Protein AF-A0A0C3AHC6-F1 (afdb_monomer_lite)

Structure (mmCIF, N/CA/C/O backbone):
data_AF-A0A0C3AHC6-F1
#
_entry.id   AF-A0A0C3AHC6-F1
#
loop_
_atom_site.group_PDB
_atom_site.id
_atom_site.type_symbol
_atom_site.label_atom_id
_atom_site.label_alt_id
_atom_site.label_comp_id
_atom_site.label_asym_id
_atom_site.label_entity_id
_atom_site.label_seq_id
_atom_site.pdbx_PDB_ins_code
_atom_site.Cartn_x
_atom_site.Cartn_y
_atom_site.Cartn_z
_atom_site.occupancy
_atom_site.B_iso_or_equiv
_atom_site.auth_seq_id
_atom_site.auth_comp_id
_atom_site.auth_asym_id
_atom_site.auth_atom_id
_atom_site.pdbx_PDB_model_num
ATOM 1 N N . MET A 1 1 ? -5.846 15.974 -50.890 1.00 38.62 1 MET A N 1
ATOM 2 C CA . MET A 1 1 ? -4.532 16.369 -50.345 1.00 38.62 1 MET A CA 1
ATOM 3 C C . MET A 1 1 ? -3.618 15.177 -50.516 1.00 38.62 1 MET A C 1
ATOM 5 O O . MET A 1 1 ? -3.704 14.235 -49.743 1.00 38.62 1 MET A O 1
ATOM 9 N N . GLU A 1 2 ? -2.861 15.169 -51.609 1.00 35.56 2 GLU A N 1
ATOM 10 C CA . GLU A 1 2 ? -1.864 14.139 -51.895 1.00 35.56 2 GLU A CA 1
ATOM 11 C C . GLU A 1 2 ? -0.751 14.236 -50.853 1.00 35.56 2 GLU A C 1
ATOM 13 O O . GLU A 1 2 ? -0.098 15.274 -50.718 1.00 35.56 2 GLU A O 1
ATOM 18 N N . SER A 1 3 ? -0.557 13.161 -50.090 1.00 39.19 3 SER A N 1
ATOM 19 C CA . SER A 1 3 ? 0.629 12.974 -49.268 1.00 39.19 3 SER A CA 1
ATOM 20 C C . SER A 1 3 ? 1.827 12.893 -50.209 1.00 39.19 3 SER A C 1
ATOM 22 O O . SER A 1 3 ? 2.090 11.847 -50.804 1.00 39.19 3 SER A O 1
ATOM 24 N N . ARG A 1 4 ? 2.543 14.007 -50.388 1.00 40.97 4 ARG A N 1
ATOM 25 C CA . ARG A 1 4 ? 3.895 13.957 -50.946 1.00 40.97 4 ARG A CA 1
ATOM 26 C C . ARG A 1 4 ? 4.674 12.963 -50.092 1.00 40.97 4 ARG A C 1
ATOM 28 O O . ARG A 1 4 ? 4.812 13.188 -48.893 1.00 40.97 4 ARG A O 1
ATOM 35 N N . ASN A 1 5 ? 5.109 11.865 -50.708 1.00 42.69 5 ASN A N 1
ATOM 36 C CA . ASN A 1 5 ? 6.079 10.932 -50.149 1.00 42.69 5 ASN A CA 1
ATOM 37 C C . ASN A 1 5 ? 7.302 11.750 -49.729 1.00 42.69 5 ASN A C 1
ATOM 39 O O . ASN A 1 5 ? 8.122 12.128 -50.562 1.00 42.69 5 ASN A O 1
ATOM 43 N N . ILE A 1 6 ? 7.375 12.100 -48.448 1.00 52.69 6 ILE A N 1
ATOM 44 C CA . ILE A 1 6 ? 8.602 12.591 -47.841 1.00 52.69 6 ILE A CA 1
ATOM 45 C C . ILE A 1 6 ? 9.463 11.339 -47.736 1.00 52.69 6 ILE A C 1
ATOM 47 O O . ILE A 1 6 ? 9.170 10.467 -46.922 1.00 52.69 6 ILE A O 1
ATOM 51 N N . GLU A 1 7 ? 10.442 11.202 -48.628 1.00 62.81 7 GLU A N 1
ATOM 52 C CA . GLU A 1 7 ? 11.393 10.095 -48.569 1.00 62.81 7 GLU A CA 1
ATOM 53 C C . GLU A 1 7 ? 12.014 10.044 -47.170 1.00 62.81 7 GLU A C 1
ATOM 55 O O . GLU A 1 7 ? 12.557 11.031 -46.664 1.00 62.81 7 GLU A O 1
ATOM 60 N N . THR A 1 8 ? 11.870 8.897 -46.511 1.00 70.31 8 THR A N 1
ATOM 61 C CA . THR A 1 8 ? 12.349 8.695 -45.148 1.00 70.31 8 THR A CA 1
ATOM 62 C C . THR A 1 8 ? 13.873 8.750 -45.142 1.00 70.31 8 THR A C 1
ATOM 64 O O . THR A 1 8 ? 14.530 7.958 -45.817 1.00 70.31 8 THR A O 1
ATOM 67 N N . LYS A 1 9 ? 14.454 9.675 -44.371 1.00 80.56 9 LYS A N 1
ATOM 68 C CA . LYS A 1 9 ? 15.912 9.809 -44.273 1.00 80.56 9 LYS A CA 1
ATOM 69 C C . LYS A 1 9 ? 16.535 8.574 -43.603 1.00 80.56 9 LYS A C 1
ATOM 71 O O . LYS A 1 9 ? 15.943 8.052 -42.647 1.00 80.56 9 LYS A O 1
ATOM 76 N N . PRO A 1 10 ? 17.738 8.135 -44.022 1.00 77.06 10 PRO A N 1
ATOM 77 C CA . PRO A 1 10 ? 18.510 7.142 -43.278 1.00 77.06 10 PRO A CA 1
ATOM 78 C C . PRO A 1 10 ? 18.638 7.542 -41.801 1.00 77.06 10 PRO A C 1
ATOM 80 O O . PRO A 1 10 ? 18.789 8.717 -41.491 1.00 77.06 10 PRO A O 1
ATOM 83 N N . GLY A 1 11 ? 18.536 6.574 -40.891 1.00 74.94 11 GLY A N 1
ATOM 84 C CA . GLY A 1 11 ? 18.653 6.756 -39.439 1.00 74.94 11 GLY A CA 1
ATOM 85 C C . GLY A 1 11 ? 17.342 7.091 -38.719 1.00 74.94 11 GLY A C 1
ATOM 86 O O . GLY A 1 11 ? 17.261 6.900 -37.508 1.00 74.94 11 GLY A O 1
ATOM 87 N N . THR A 1 12 ? 16.284 7.483 -39.441 1.00 78.19 12 THR A N 1
ATOM 88 C CA . THR A 1 12 ? 14.962 7.786 -38.851 1.00 78.19 12 THR A CA 1
ATOM 89 C C . THR A 1 12 ? 14.416 6.621 -38.024 1.00 78.19 12 THR A C 1
ATOM 91 O O . THR A 1 12 ? 13.992 6.817 -36.891 1.00 78.19 12 THR A O 1
ATOM 94 N N . ALA A 1 13 ? 14.488 5.396 -38.556 1.00 76.75 13 ALA A N 1
ATOM 95 C CA . ALA A 1 13 ? 13.998 4.211 -37.857 1.00 76.75 13 ALA A CA 1
ATOM 96 C C . ALA A 1 13 ? 14.774 3.953 -36.555 1.00 76.75 13 ALA A C 1
ATOM 98 O O . ALA A 1 13 ? 14.166 3.704 -35.522 1.00 76.75 13 ALA A O 1
ATOM 99 N N . LEU A 1 14 ? 16.105 4.084 -36.570 1.00 76.19 14 LEU A N 1
ATOM 100 C CA . LEU A 1 14 ? 16.924 3.919 -35.367 1.00 76.19 14 LEU A CA 1
ATOM 101 C C . LEU A 1 14 ? 16.571 4.953 -34.291 1.00 76.19 14 LEU A C 1
ATOM 103 O O . LEU A 1 14 ? 16.482 4.609 -33.115 1.00 76.19 14 LEU A O 1
ATOM 107 N N . LYS A 1 15 ? 16.337 6.204 -34.693 1.00 77.75 15 LYS A N 1
ATOM 108 C CA . LYS A 1 15 ? 15.936 7.270 -33.775 1.00 77.75 15 LYS A CA 1
ATOM 109 C C . LYS A 1 15 ? 14.596 6.963 -33.103 1.00 77.75 15 LYS A C 1
ATOM 111 O O . LYS A 1 15 ? 14.510 7.045 -31.882 1.00 77.75 15 LYS A O 1
ATOM 116 N N . THR A 1 16 ? 13.595 6.538 -33.875 1.00 77.25 16 THR A N 1
ATOM 117 C CA . THR A 1 16 ? 12.291 6.125 -33.332 1.00 77.25 16 THR A CA 1
ATOM 118 C C . THR A 1 16 ? 12.438 4.987 -32.319 1.00 77.25 16 THR A C 1
ATOM 120 O O . THR A 1 16 ? 11.877 5.067 -31.232 1.00 77.25 16 THR A O 1
ATOM 123 N N . LEU A 1 17 ? 13.269 3.978 -32.609 1.00 74.94 17 LEU A N 1
ATOM 124 C CA . LEU A 1 17 ? 13.537 2.876 -31.673 1.00 74.94 17 LEU A CA 1
ATOM 125 C C . LEU A 1 17 ? 14.163 3.365 -30.355 1.00 74.94 17 LEU A C 1
ATOM 127 O O . LEU A 1 17 ? 13.839 2.864 -29.278 1.00 74.94 17 LEU A O 1
ATOM 131 N N . MET A 1 18 ? 15.064 4.351 -30.418 1.00 74.31 18 MET A N 1
ATOM 132 C CA . MET A 1 18 ? 15.684 4.936 -29.224 1.00 74.31 18 MET A CA 1
ATOM 133 C C . MET A 1 18 ? 14.692 5.749 -28.380 1.00 74.31 18 MET A C 1
ATOM 135 O O . MET A 1 18 ? 14.763 5.701 -27.152 1.00 74.31 18 MET A O 1
ATOM 139 N N . GLU A 1 19 ? 13.768 6.467 -29.016 1.00 77.88 19 GLU A N 1
ATOM 140 C CA . GLU A 1 19 ? 12.705 7.219 -28.336 1.00 77.88 19 GLU A CA 1
ATOM 141 C C . GLU A 1 19 ? 11.703 6.274 -27.651 1.00 77.88 19 GLU A C 1
ATOM 143 O O . GLU A 1 19 ? 11.424 6.422 -26.460 1.00 77.88 19 GLU A O 1
ATOM 148 N N . GLU A 1 20 ? 11.239 5.235 -28.352 1.00 74.94 20 GLU A N 1
ATOM 149 C CA . GLU A 1 20 ? 10.366 4.197 -27.781 1.00 74.94 20 GLU A CA 1
ATOM 150 C C . GLU A 1 20 ? 11.012 3.512 -26.570 1.00 74.94 20 GLU A C 1
ATOM 152 O O . GLU A 1 20 ? 10.373 3.313 -25.534 1.00 74.94 20 GLU A O 1
ATOM 157 N N . ARG A 1 21 ? 12.314 3.218 -26.660 1.00 70.00 21 ARG A N 1
ATOM 158 C CA . ARG A 1 21 ? 13.102 2.673 -25.549 1.00 70.00 21 ARG A CA 1
ATOM 159 C C . ARG A 1 21 ? 13.088 3.590 -24.324 1.00 70.00 21 ARG A C 1
ATOM 161 O O . ARG A 1 21 ? 12.966 3.095 -23.206 1.00 70.00 21 ARG A O 1
ATOM 168 N N . GLN A 1 22 ? 13.223 4.901 -24.507 1.00 75.75 22 GLN A N 1
ATOM 169 C CA . GLN A 1 22 ? 13.208 5.853 -23.395 1.00 75.75 22 GLN A CA 1
ATOM 170 C C . GLN A 1 22 ? 11.837 5.883 -22.701 1.00 75.75 22 GLN A C 1
ATOM 172 O O . GLN A 1 22 ? 11.767 5.836 -21.472 1.00 75.75 22 GLN A O 1
ATOM 177 N N . HIS A 1 23 ? 10.748 5.860 -23.473 1.00 76.44 23 HIS A N 1
ATOM 178 C CA . HIS A 1 23 ? 9.391 5.797 -22.924 1.00 76.44 23 HIS A CA 1
ATOM 179 C C . HIS A 1 23 ? 9.140 4.532 -22.093 1.00 76.44 23 HIS A C 1
ATOM 181 O O . HIS A 1 23 ? 8.480 4.593 -21.055 1.00 76.44 23 HIS A O 1
ATOM 187 N N . LEU A 1 24 ? 9.701 3.392 -22.505 1.00 67.81 24 LEU A N 1
ATOM 188 C CA . LEU A 1 24 ? 9.615 2.147 -21.741 1.00 67.81 24 LEU A CA 1
ATOM 189 C C . LEU A 1 24 ? 10.309 2.252 -20.375 1.00 67.81 24 LEU A C 1
ATOM 191 O O . LEU A 1 24 ? 9.758 1.793 -19.374 1.00 67.81 24 LEU A O 1
ATOM 195 N N . VAL A 1 25 ? 11.477 2.900 -20.309 1.00 69.81 25 VAL A N 1
ATOM 196 C CA . VAL A 1 25 ? 12.206 3.130 -19.048 1.00 69.81 25 VAL A CA 1
ATOM 197 C C . VAL A 1 25 ? 11.410 4.035 -18.103 1.00 69.81 25 VAL A C 1
ATOM 199 O O . VAL A 1 25 ? 11.285 3.741 -16.913 1.00 69.81 25 VAL A O 1
ATOM 202 N N . GLU A 1 26 ? 10.831 5.116 -18.624 1.00 77.31 26 GLU A N 1
ATOM 203 C CA . GLU A 1 26 ? 10.020 6.055 -17.839 1.00 77.31 26 GLU A CA 1
ATOM 204 C C . GLU A 1 26 ? 8.747 5.405 -17.290 1.00 77.31 26 GLU A C 1
ATOM 206 O O . GLU A 1 26 ? 8.399 5.591 -16.120 1.00 77.31 26 GLU A O 1
ATOM 211 N N . PHE A 1 27 ? 8.073 4.598 -18.111 1.00 72.44 27 PHE A N 1
ATOM 212 C CA . PHE A 1 27 ? 6.883 3.859 -17.701 1.00 72.44 27 PHE A CA 1
ATOM 213 C C . PHE A 1 27 ? 7.181 2.907 -16.535 1.00 72.44 27 PHE A C 1
ATOM 215 O O . PHE A 1 27 ? 6.431 2.853 -15.560 1.00 72.44 27 PHE A O 1
ATOM 222 N N . VAL A 1 28 ? 8.304 2.191 -16.598 1.00 66.25 28 VAL A N 1
ATOM 223 C CA . VAL A 1 28 ? 8.751 1.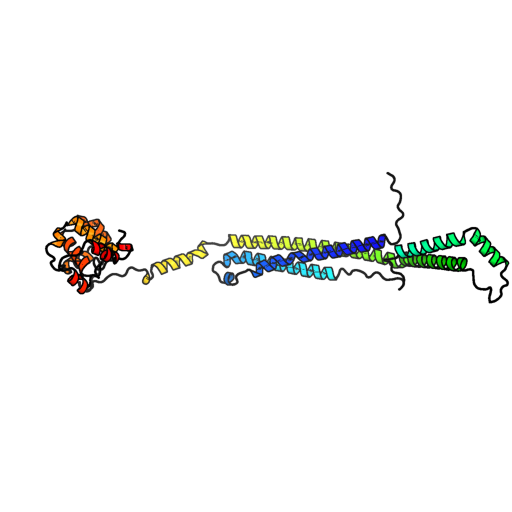296 -15.526 1.00 66.25 28 VAL A CA 1
ATOM 224 C C . VAL A 1 28 ? 9.020 2.058 -14.226 1.00 66.25 28 VAL A C 1
ATOM 226 O O . VAL A 1 28 ? 8.585 1.621 -13.159 1.00 66.25 28 VAL A O 1
ATOM 229 N N . ALA A 1 29 ? 9.693 3.209 -14.301 1.00 70.00 29 ALA A N 1
ATOM 230 C CA . ALA A 1 29 ? 9.983 4.033 -13.128 1.00 70.00 29 ALA A CA 1
ATOM 231 C C . ALA A 1 29 ? 8.700 4.540 -12.441 1.00 70.00 29 ALA A C 1
ATOM 233 O O . ALA A 1 29 ? 8.638 4.633 -11.215 1.00 70.00 29 ALA A O 1
ATOM 234 N N . MET A 1 30 ? 7.646 4.825 -13.215 1.00 77.50 30 MET A N 1
ATOM 235 C CA . MET A 1 30 ? 6.344 5.229 -12.676 1.00 77.50 30 MET A CA 1
ATOM 236 C C . MET A 1 30 ? 5.702 4.129 -11.813 1.00 77.50 30 MET A C 1
ATOM 238 O O . MET A 1 30 ? 5.192 4.428 -10.732 1.00 77.50 30 MET A O 1
ATOM 242 N N . VAL A 1 31 ? 5.786 2.860 -12.229 1.00 66.88 31 VAL A N 1
ATOM 243 C CA . VAL A 1 31 ? 5.198 1.720 -11.496 1.00 66.88 31 VAL A CA 1
ATOM 244 C C . VAL A 1 31 ? 5.811 1.553 -10.091 1.00 66.88 31 VAL A C 1
ATOM 246 O O . VAL A 1 31 ? 5.109 1.168 -9.153 1.00 66.88 31 VAL A O 1
ATOM 249 N N . GLN A 1 32 ? 7.084 1.921 -9.904 1.00 63.94 32 GLN A N 1
ATOM 250 C CA . GLN A 1 32 ? 7.814 1.770 -8.634 1.00 63.94 32 GLN A CA 1
ATOM 251 C C . GLN A 1 32 ? 7.345 2.723 -7.516 1.00 63.94 32 GLN A C 1
ATOM 253 O O . GLN A 1 32 ? 7.531 2.432 -6.337 1.00 63.94 32 GLN A O 1
ATOM 258 N N . LYS A 1 33 ? 6.696 3.848 -7.841 1.00 68.62 33 LYS A N 1
ATOM 259 C CA . LYS A 1 33 ? 6.420 4.935 -6.878 1.00 68.62 33 LYS A CA 1
ATOM 260 C C . LYS A 1 33 ? 5.244 4.678 -5.907 1.00 68.62 33 LYS A C 1
ATOM 262 O O . LYS A 1 33 ? 5.004 5.477 -5.012 1.00 68.62 33 LYS A O 1
ATOM 267 N N . SER A 1 34 ? 4.491 3.585 -6.049 1.00 64.75 34 SER A N 1
ATOM 268 C CA . SER A 1 34 ? 3.185 3.393 -5.378 1.00 64.75 34 SER A CA 1
ATOM 269 C C . SER A 1 34 ? 3.201 2.716 -3.985 1.00 64.75 34 SER A C 1
ATOM 271 O O . SER A 1 34 ? 2.134 2.481 -3.418 1.00 64.75 34 SER A O 1
ATOM 273 N N . LEU A 1 35 ? 4.368 2.394 -3.406 1.00 60.09 35 LEU A N 1
ATOM 274 C CA . LEU A 1 35 ? 4.482 1.589 -2.169 1.00 60.09 35 LEU A CA 1
ATOM 275 C C . LEU A 1 35 ? 4.686 2.369 -0.862 1.00 60.09 35 LEU A C 1
ATOM 277 O O . LEU A 1 35 ? 4.340 1.866 0.209 1.00 60.09 35 LEU A O 1
ATOM 281 N N . ASP A 1 36 ? 5.241 3.576 -0.922 1.00 66.06 36 ASP A N 1
ATOM 282 C CA . ASP A 1 36 ? 5.727 4.270 0.279 1.00 66.06 36 ASP A CA 1
ATOM 283 C C . ASP A 1 36 ? 4.599 4.712 1.231 1.00 66.06 36 ASP A C 1
ATOM 285 O O . ASP A 1 36 ? 4.789 4.816 2.446 1.00 66.06 36 ASP A O 1
ATOM 289 N N . GLU A 1 37 ? 3.387 4.899 0.707 1.00 68.56 37 GLU A N 1
ATOM 290 C CA . GLU A 1 37 ? 2.242 5.406 1.466 1.00 68.56 37 GLU A CA 1
ATOM 291 C C . GLU A 1 37 ? 1.712 4.392 2.498 1.00 68.56 37 GLU A C 1
ATOM 293 O O . GLU A 1 37 ? 1.364 4.775 3.617 1.00 68.56 37 GLU A O 1
ATOM 298 N N . LEU A 1 38 ? 1.717 3.087 2.203 1.00 65.44 38 LEU A N 1
ATOM 299 C CA . LEU A 1 38 ? 1.151 2.068 3.105 1.00 65.44 38 LEU A CA 1
ATOM 300 C C . LEU A 1 38 ? 2.062 1.730 4.292 1.00 65.44 38 LEU A C 1
ATOM 302 O O . LEU A 1 38 ? 1.576 1.507 5.403 1.00 65.44 38 LEU A O 1
ATOM 306 N N . ARG A 1 39 ? 3.386 1.759 4.101 1.00 70.62 39 ARG A N 1
ATOM 307 C CA . ARG A 1 39 ? 4.347 1.585 5.206 1.00 70.62 39 ARG A CA 1
ATOM 308 C C . ARG A 1 39 ? 4.260 2.724 6.217 1.00 70.62 39 ARG A C 1
ATOM 310 O O . ARG A 1 39 ? 4.383 2.493 7.420 1.00 70.62 39 ARG A O 1
ATOM 317 N N . SER A 1 40 ? 3.994 3.941 5.739 1.00 76.00 40 SER A N 1
ATOM 318 C CA . SER A 1 40 ? 3.799 5.098 6.614 1.00 76.00 40 SER A CA 1
ATOM 319 C C . SER A 1 40 ? 2.615 4.897 7.568 1.00 76.00 40 SER A C 1
ATOM 321 O O . SER A 1 40 ? 2.719 5.220 8.750 1.00 76.00 40 SER A O 1
ATOM 323 N N . LEU A 1 41 ? 1.531 4.265 7.100 1.00 73.81 41 LEU A N 1
ATOM 324 C CA . LEU A 1 41 ? 0.360 3.959 7.920 1.00 73.81 41 LEU A CA 1
ATOM 325 C C . LEU A 1 41 ? 0.685 2.931 9.013 1.00 73.81 41 LEU A C 1
ATOM 327 O O . LEU A 1 41 ? 0.299 3.131 10.165 1.00 73.81 41 LEU A O 1
ATOM 331 N N . GLN A 1 42 ? 1.432 1.869 8.692 1.00 77.81 42 GLN A N 1
ATOM 332 C CA . GLN A 1 42 ? 1.846 0.854 9.671 1.00 77.81 42 GLN A CA 1
ATOM 333 C C . GLN A 1 42 ? 2.727 1.438 10.785 1.00 77.81 42 GLN A C 1
ATOM 335 O O . GLN A 1 42 ? 2.576 1.081 11.953 1.00 77.81 42 GLN A O 1
ATOM 340 N N . ALA A 1 43 ? 3.602 2.389 10.448 1.00 80.50 43 ALA A N 1
ATOM 341 C CA . ALA A 1 43 ? 4.474 3.051 11.417 1.00 80.50 43 ALA A CA 1
ATOM 342 C C . ALA A 1 43 ? 3.710 3.869 12.480 1.00 80.50 43 ALA A C 1
ATOM 344 O O . ALA A 1 43 ? 4.258 4.157 13.543 1.00 80.50 43 ALA A O 1
ATOM 345 N N . THR A 1 44 ? 2.445 4.228 12.228 1.00 82.62 44 THR A N 1
ATOM 346 C CA . THR A 1 44 ? 1.605 4.976 13.184 1.00 82.62 44 THR A CA 1
ATOM 347 C C . THR A 1 44 ? 0.879 4.095 14.205 1.00 82.62 44 THR A C 1
ATOM 349 O O . THR A 1 44 ? 0.211 4.614 15.102 1.00 82.62 44 THR A O 1
ATOM 352 N N . TRP A 1 45 ? 0.981 2.766 14.097 1.00 86.12 45 TRP A N 1
ATOM 353 C CA . TRP A 1 45 ? 0.260 1.846 14.976 1.00 86.12 45 TRP A CA 1
ATOM 354 C C . TRP A 1 45 ? 0.768 1.911 16.414 1.00 86.12 45 TRP A C 1
ATOM 356 O O . TRP A 1 45 ? 1.967 1.844 16.682 1.00 86.12 45 TRP A O 1
ATOM 366 N N . ASN A 1 46 ? -0.160 1.986 17.371 1.00 85.31 46 ASN A N 1
ATOM 367 C CA . ASN A 1 46 ? 0.197 1.908 18.781 1.00 85.31 46 ASN A CA 1
ATOM 368 C C . ASN A 1 46 ? 0.387 0.433 19.178 1.00 85.31 46 ASN A C 1
ATOM 370 O O . ASN A 1 46 ? -0.588 -0.322 19.155 1.00 85.31 46 ASN A O 1
ATOM 374 N N . PRO A 1 47 ? 1.585 0.010 19.619 1.00 82.50 47 PRO A N 1
ATOM 375 C CA . PRO A 1 47 ? 1.844 -1.388 19.960 1.00 82.50 47 PRO A CA 1
ATOM 376 C C . PRO A 1 47 ? 0.985 -1.883 21.130 1.00 82.50 47 PRO A C 1
ATOM 378 O O . PRO A 1 47 ? 0.695 -3.066 21.218 1.00 82.50 47 PRO A O 1
ATOM 381 N N . LYS A 1 48 ? 0.487 -0.990 21.996 1.00 85.56 48 LYS A N 1
ATOM 382 C CA . LYS A 1 48 ? -0.371 -1.362 23.137 1.00 85.56 48 LYS A CA 1
ATOM 383 C C . LYS A 1 48 ? -1.759 -1.856 22.721 1.00 85.56 48 LYS A C 1
ATOM 385 O O . LYS A 1 48 ? -2.519 -2.338 23.558 1.00 85.56 48 LYS A O 1
ATOM 390 N N . TRP A 1 49 ? -2.129 -1.700 21.452 1.00 86.25 49 TRP A N 1
ATOM 391 C CA . TRP A 1 49 ? -3.411 -2.149 20.923 1.00 86.25 49 TRP A CA 1
ATOM 392 C C . TRP A 1 49 ? -3.573 -3.670 20.963 1.00 86.25 49 TRP A C 1
ATOM 394 O O . TRP A 1 49 ? -4.674 -4.131 21.269 1.00 86.25 49 TRP A O 1
ATOM 404 N N . SER A 1 50 ? -2.498 -4.437 20.748 1.00 81.19 50 SER A N 1
ATOM 405 C CA . SER A 1 50 ? -2.520 -5.907 20.835 1.00 81.19 50 SER A CA 1
ATOM 406 C C . SER A 1 50 ? -2.873 -6.406 22.234 1.00 81.19 50 SER A C 1
ATOM 408 O O . SER A 1 50 ? -3.595 -7.390 22.376 1.00 81.19 50 SER A O 1
ATOM 410 N N . ASP A 1 51 ? -2.433 -5.674 23.256 1.00 83.62 51 ASP A N 1
ATOM 411 C CA . ASP A 1 51 ? -2.578 -6.061 24.664 1.00 83.62 51 ASP A CA 1
ATOM 412 C C . ASP A 1 51 ? -3.843 -5.467 25.302 1.00 83.62 51 ASP A C 1
ATOM 414 O O . ASP A 1 51 ? -4.171 -5.715 26.465 1.00 83.62 51 ASP A O 1
ATOM 418 N N . SER A 1 52 ? -4.571 -4.647 24.546 1.00 84.81 52 SER A N 1
ATOM 419 C CA . SER A 1 52 ? -5.796 -4.005 25.002 1.00 84.81 52 SER A CA 1
ATOM 420 C C . SER A 1 52 ? -6.997 -4.950 24.916 1.00 84.81 52 SER A C 1
ATOM 422 O O . SER A 1 52 ? -7.042 -5.875 24.110 1.00 84.81 52 SER A O 1
ATOM 424 N N . ARG A 1 53 ? -8.052 -4.678 25.693 1.00 78.75 53 ARG A N 1
ATOM 425 C CA . ARG A 1 53 ? -9.301 -5.460 25.617 1.00 78.75 53 ARG A CA 1
ATOM 426 C C . ARG A 1 53 ? -10.035 -5.310 24.278 1.00 78.75 53 ARG A C 1
ATOM 428 O O . ARG A 1 53 ? -10.844 -6.165 23.937 1.00 78.75 53 ARG A O 1
ATOM 435 N N . ILE A 1 54 ? -9.749 -4.245 23.525 1.00 84.56 54 ILE A N 1
ATOM 436 C CA . ILE A 1 54 ? -10.308 -4.014 22.187 1.00 84.56 54 ILE A CA 1
ATOM 437 C C . ILE A 1 54 ? -9.505 -4.719 21.086 1.00 84.56 54 ILE A C 1
ATOM 439 O O . ILE A 1 54 ? -9.877 -4.614 19.922 1.00 84.56 54 ILE A O 1
ATOM 443 N N . SER A 1 55 ? -8.433 -5.448 21.421 1.00 85.56 55 SER A N 1
ATOM 444 C CA . SER A 1 55 ? -7.585 -6.142 20.443 1.00 85.56 55 SER A CA 1
ATOM 445 C C . SER A 1 55 ? -8.389 -7.063 19.525 1.00 85.56 55 SER A C 1
ATOM 447 O O . SER A 1 55 ? -8.183 -7.068 18.317 1.00 85.56 55 SER A O 1
ATOM 449 N N . THR A 1 56 ? -9.380 -7.774 20.063 1.00 82.69 56 THR A N 1
ATOM 450 C CA . THR A 1 56 ? -10.286 -8.644 19.290 1.00 82.69 56 THR A CA 1
ATOM 451 C C . THR A 1 56 ? -11.158 -7.890 18.282 1.00 82.69 56 THR A C 1
ATOM 453 O O . THR A 1 56 ? -11.530 -8.470 17.269 1.00 82.69 56 THR A O 1
ATOM 456 N N . LEU A 1 57 ? -11.447 -6.605 18.517 1.00 84.38 57 LEU A N 1
ATOM 457 C CA . LEU A 1 57 ? -12.197 -5.746 17.596 1.00 84.38 57 LEU A CA 1
ATOM 458 C C . LEU A 1 57 ? -11.307 -5.185 16.479 1.00 84.38 57 LEU A C 1
ATOM 460 O O . LEU A 1 57 ? -11.725 -5.121 15.330 1.00 84.38 57 LEU A O 1
ATOM 464 N N . ILE A 1 58 ? -10.089 -4.758 16.814 1.00 87.06 58 ILE A N 1
ATOM 465 C CA . ILE A 1 58 ? -9.205 -4.036 15.881 1.00 87.06 58 ILE A CA 1
ATOM 466 C C . ILE A 1 58 ? -8.234 -4.953 15.126 1.00 87.06 58 ILE A C 1
ATOM 468 O O . ILE A 1 58 ? -7.799 -4.616 14.027 1.00 87.06 58 ILE A O 1
ATOM 472 N N . SER A 1 59 ? -7.902 -6.123 15.680 1.00 84.62 59 SER A N 1
ATOM 473 C CA . SER A 1 59 ? -6.959 -7.072 15.070 1.00 84.62 59 SER A CA 1
ATOM 474 C C . SER A 1 59 ? -7.359 -7.562 13.676 1.00 84.62 59 SER A C 1
ATOM 476 O O . SER A 1 59 ? -6.449 -7.678 12.856 1.00 84.62 59 SER A O 1
ATOM 478 N N . PRO A 1 60 ? -8.646 -7.782 13.326 1.00 85.94 60 PRO A N 1
ATOM 479 C CA . PRO A 1 60 ? -8.993 -8.173 11.962 1.00 85.94 60 PRO A CA 1
ATOM 480 C C . PRO A 1 60 ? -8.619 -7.095 10.936 1.00 85.94 60 PRO A C 1
ATOM 482 O O . PRO A 1 60 ? -8.102 -7.412 9.868 1.00 85.94 60 PRO A O 1
ATOM 485 N N . PHE A 1 61 ? -8.813 -5.819 11.281 1.00 83.00 61 PHE A N 1
ATOM 486 C CA . PHE A 1 61 ? -8.449 -4.688 10.428 1.00 83.00 61 PHE A CA 1
ATOM 487 C C . PHE A 1 61 ? -6.928 -4.514 10.312 1.00 83.00 61 PHE A C 1
ATOM 489 O O . PHE A 1 61 ? -6.405 -4.360 9.210 1.00 83.00 61 PHE A O 1
ATOM 496 N N . LEU A 1 62 ? -6.199 -4.607 11.429 1.00 85.81 62 LEU A N 1
ATOM 497 C CA . LEU A 1 62 ? -4.732 -4.546 11.410 1.00 85.81 62 LEU A CA 1
ATOM 498 C C . LEU A 1 62 ? -4.127 -5.716 10.618 1.00 85.81 62 LEU A C 1
ATOM 500 O O . LEU A 1 62 ? -3.178 -5.526 9.862 1.00 85.81 62 LEU A O 1
ATOM 504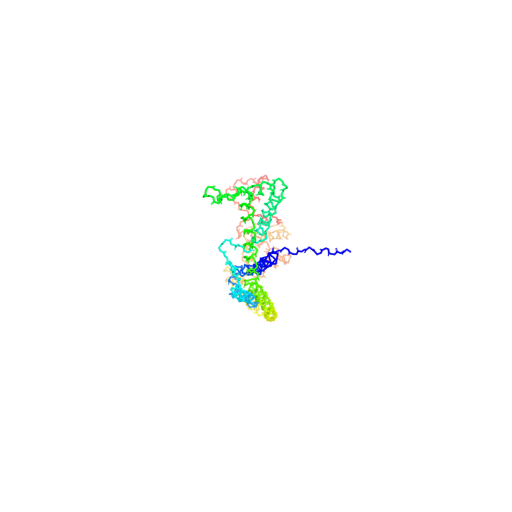 N N . SER A 1 63 ? -4.697 -6.918 10.745 1.00 85.25 63 SER A N 1
ATOM 505 C CA . SER A 1 63 ? -4.287 -8.086 9.960 1.00 85.25 63 SER A CA 1
ATOM 506 C C . SER A 1 63 ? -4.548 -7.890 8.469 1.00 85.25 63 SER A C 1
ATOM 508 O O . SER A 1 63 ? -3.705 -8.279 7.666 1.00 85.25 63 SER A O 1
ATOM 510 N N . TYR A 1 64 ? -5.677 -7.282 8.092 1.00 85.44 64 TYR A N 1
ATOM 511 C CA . TYR A 1 64 ? -5.964 -6.940 6.700 1.00 85.44 64 TYR A CA 1
ATOM 512 C C . TYR A 1 64 ? -4.894 -6.002 6.120 1.00 85.44 64 TYR A C 1
ATOM 514 O O . TYR A 1 64 ? -4.327 -6.313 5.075 1.00 85.44 64 TYR A O 1
ATOM 522 N N . ILE A 1 65 ? -4.554 -4.910 6.820 1.00 82.00 65 ILE A N 1
ATOM 523 C CA . ILE A 1 65 ? -3.530 -3.963 6.345 1.00 82.00 65 ILE A CA 1
ATOM 524 C C . ILE A 1 65 ? -2.152 -4.635 6.254 1.00 82.00 65 ILE A C 1
ATOM 526 O O . ILE A 1 65 ? -1.443 -4.441 5.271 1.00 82.00 65 ILE A O 1
ATOM 530 N N . SER A 1 66 ? -1.770 -5.450 7.243 1.00 85.56 66 SER A N 1
ATOM 531 C CA . SER A 1 66 ? -0.502 -6.197 7.199 1.00 85.56 66 SER A CA 1
ATOM 532 C C . SER A 1 66 ? -0.425 -7.134 5.991 1.00 85.56 66 SER A C 1
ATOM 534 O O . SER A 1 66 ? 0.607 -7.186 5.324 1.00 85.56 66 SER A O 1
ATOM 536 N N . ASN A 1 67 ? -1.515 -7.844 5.683 1.00 85.69 67 ASN A N 1
ATOM 537 C CA . ASN A 1 67 ? -1.583 -8.712 4.508 1.00 85.69 67 ASN A CA 1
ATOM 538 C C . ASN A 1 67 ? -1.485 -7.899 3.211 1.00 85.69 67 ASN A C 1
ATOM 540 O O . ASN A 1 67 ? -0.782 -8.311 2.293 1.00 85.69 67 ASN A O 1
ATOM 544 N N . GLU A 1 68 ? -2.123 -6.725 3.149 1.00 83.69 68 GLU A N 1
ATOM 545 C CA . GLU A 1 68 ? -2.025 -5.833 1.992 1.00 83.69 68 GLU A CA 1
ATOM 546 C C . GLU A 1 68 ? -0.596 -5.346 1.741 1.00 83.69 68 GLU A C 1
ATOM 548 O O . GLU A 1 68 ? -0.144 -5.344 0.594 1.00 83.69 68 GLU A O 1
ATOM 553 N N . ILE A 1 69 ? 0.131 -4.977 2.797 1.00 84.19 69 ILE A N 1
ATOM 554 C CA . ILE A 1 69 ? 1.544 -4.598 2.694 1.00 84.19 69 ILE A CA 1
ATOM 555 C C . ILE A 1 69 ? 2.364 -5.776 2.156 1.00 84.19 69 ILE A C 1
ATOM 557 O O . ILE A 1 69 ? 3.071 -5.614 1.163 1.00 84.19 69 ILE A O 1
ATOM 561 N N . ALA A 1 70 ? 2.226 -6.963 2.753 1.00 85.31 70 ALA A N 1
ATOM 562 C CA . ALA A 1 70 ? 2.998 -8.142 2.366 1.00 85.31 70 ALA A CA 1
ATOM 563 C C . ALA A 1 70 ? 2.733 -8.583 0.913 1.00 85.31 70 ALA A C 1
ATOM 565 O O . ALA A 1 70 ? 3.677 -8.833 0.162 1.00 85.31 70 ALA A O 1
ATOM 566 N N . ASP A 1 71 ? 1.465 -8.635 0.488 1.00 83.81 71 ASP A N 1
ATOM 567 C CA . ASP A 1 71 ? 1.098 -9.007 -0.884 1.00 83.81 71 ASP A CA 1
ATOM 568 C C . ASP A 1 71 ? 1.646 -7.996 -1.911 1.00 83.81 71 ASP A C 1
ATOM 570 O O . ASP A 1 71 ? 2.127 -8.386 -2.981 1.00 83.81 71 ASP A O 1
ATOM 574 N N . ARG A 1 72 ? 1.626 -6.693 -1.590 1.00 81.31 72 ARG A N 1
ATOM 575 C CA . ARG A 1 72 ? 2.190 -5.647 -2.458 1.00 81.31 72 ARG A CA 1
ATOM 576 C C . ARG A 1 72 ? 3.719 -5.690 -2.513 1.00 81.31 72 ARG A C 1
ATOM 578 O O . ARG A 1 72 ? 4.278 -5.531 -3.596 1.00 81.31 72 ARG A O 1
ATOM 585 N N . GLU A 1 73 ? 4.396 -5.937 -1.392 1.00 83.69 73 GLU A N 1
ATOM 586 C CA . GLU A 1 73 ? 5.856 -6.102 -1.343 1.00 83.69 73 GLU A CA 1
ATOM 587 C C . GLU A 1 73 ? 6.317 -7.313 -2.157 1.00 83.69 73 GLU A C 1
ATOM 589 O O . GLU A 1 73 ? 7.248 -7.200 -2.956 1.00 83.69 73 GLU A O 1
ATOM 594 N N . GLN A 1 74 ? 5.632 -8.451 -2.013 1.00 83.31 74 GLN A N 1
ATOM 595 C CA . GLN A 1 74 ? 5.921 -9.649 -2.797 1.00 83.31 74 GLN A CA 1
ATOM 596 C C . GLN A 1 74 ? 5.733 -9.390 -4.296 1.00 83.31 74 GLN A C 1
ATOM 598 O O . GLN A 1 74 ? 6.603 -9.737 -5.096 1.00 83.31 74 GLN A O 1
ATOM 603 N N . SER A 1 75 ? 4.625 -8.748 -4.679 1.00 80.19 75 SER A N 1
ATOM 604 C CA . SER A 1 75 ? 4.380 -8.388 -6.077 1.00 80.19 75 SER A CA 1
ATOM 605 C C . SER A 1 75 ? 5.459 -7.457 -6.616 1.00 80.19 75 SER A C 1
ATOM 607 O O . SER A 1 75 ? 5.895 -7.626 -7.749 1.00 80.19 75 SER A O 1
ATOM 609 N N . HIS A 1 76 ? 5.907 -6.481 -5.830 1.00 77.06 76 HIS A N 1
ATOM 610 C CA . HIS A 1 76 ? 6.958 -5.568 -6.258 1.00 77.06 76 HIS A CA 1
ATOM 611 C C . HIS A 1 76 ? 8.304 -6.270 -6.424 1.00 77.06 76 HIS A C 1
ATOM 613 O O . HIS A 1 76 ? 8.979 -6.046 -7.423 1.00 77.06 76 HIS A O 1
ATOM 619 N N . ALA A 1 77 ? 8.676 -7.153 -5.494 1.00 80.00 77 ALA A N 1
ATOM 620 C CA . ALA A 1 77 ? 9.889 -7.955 -5.619 1.00 80.00 77 ALA A CA 1
ATOM 621 C C . ALA A 1 77 ? 9.866 -8.823 -6.890 1.00 80.00 77 ALA A C 1
ATOM 623 O O . ALA A 1 77 ? 10.863 -8.893 -7.609 1.00 80.00 77 ALA A O 1
ATOM 624 N N . GLU A 1 78 ? 8.720 -9.432 -7.220 1.00 79.81 78 GLU A N 1
ATOM 625 C CA . GLU A 1 78 ? 8.571 -10.205 -8.457 1.00 79.81 78 GLU A CA 1
ATOM 626 C C . GLU A 1 78 ? 8.654 -9.317 -9.710 1.00 79.81 78 GLU A C 1
ATOM 628 O O . GLU A 1 78 ? 9.351 -9.657 -10.668 1.00 79.81 78 GLU A O 1
ATOM 633 N N . ILE A 1 79 ? 7.976 -8.166 -9.702 1.00 72.88 79 ILE A N 1
ATOM 634 C CA . ILE A 1 79 ? 8.017 -7.181 -10.791 1.00 72.88 79 ILE A CA 1
ATOM 635 C C . ILE A 1 79 ? 9.453 -6.696 -11.014 1.00 72.88 79 ILE A C 1
ATOM 637 O O . ILE A 1 79 ? 9.910 -6.656 -12.153 1.00 72.88 79 ILE A O 1
ATOM 641 N N . GLN A 1 80 ? 10.185 -6.385 -9.946 1.00 74.88 80 GLN A N 1
ATOM 642 C CA . GLN A 1 80 ? 11.563 -5.913 -10.017 1.00 74.88 80 GLN A CA 1
ATOM 643 C C . GLN A 1 80 ? 12.517 -6.992 -10.541 1.00 74.88 80 GLN A C 1
ATOM 645 O O . GLN A 1 80 ? 13.296 -6.722 -11.449 1.00 74.88 80 GLN A O 1
ATOM 650 N N . SER A 1 81 ? 12.402 -8.231 -10.058 1.00 77.38 81 SER A N 1
ATOM 651 C CA . SER A 1 81 ? 13.204 -9.347 -10.575 1.00 77.38 81 SER A CA 1
ATOM 652 C C . SER A 1 81 ? 12.942 -9.603 -12.063 1.00 77.38 81 SER A C 1
ATOM 654 O O . SER A 1 81 ? 13.862 -9.870 -12.834 1.00 77.38 81 SER A O 1
ATOM 656 N N . ARG A 1 82 ? 11.688 -9.493 -12.513 1.00 71.75 82 ARG A N 1
ATOM 657 C CA . ARG A 1 82 ? 11.351 -9.633 -13.938 1.00 71.75 82 ARG A CA 1
ATOM 658 C C . ARG A 1 82 ? 11.860 -8.463 -14.767 1.00 71.75 82 ARG A C 1
ATOM 660 O O . ARG A 1 82 ? 12.298 -8.683 -15.889 1.00 71.75 82 ARG A O 1
ATOM 667 N N . LEU A 1 83 ? 11.836 -7.255 -14.214 1.00 70.44 83 LEU A N 1
ATOM 668 C CA . LEU A 1 83 ? 12.376 -6.068 -14.861 1.00 70.44 83 LEU A CA 1
ATOM 669 C C . LEU A 1 83 ? 13.888 -6.175 -15.092 1.00 70.44 83 LEU A C 1
ATOM 671 O O . LEU A 1 83 ? 14.354 -5.819 -16.166 1.00 70.44 83 LEU A O 1
ATOM 675 N N . GLU A 1 84 ? 14.644 -6.704 -14.129 1.00 71.06 84 GLU A N 1
ATOM 676 C CA . GLU A 1 84 ? 16.090 -6.942 -14.280 1.00 71.06 84 GLU A CA 1
ATOM 677 C C . GLU A 1 84 ? 16.412 -7.893 -15.446 1.00 71.06 84 GLU A C 1
ATOM 679 O O . GLU A 1 84 ? 17.472 -7.793 -16.062 1.00 71.06 84 GLU A O 1
ATOM 684 N N . ASN A 1 85 ? 15.471 -8.774 -15.798 1.00 69.75 85 ASN A N 1
ATOM 685 C CA . ASN A 1 85 ? 15.592 -9.675 -16.941 1.00 69.75 85 ASN A CA 1
ATOM 686 C C . ASN A 1 85 ? 15.213 -9.021 -18.281 1.00 69.75 85 ASN A C 1
ATOM 688 O O . ASN A 1 85 ? 15.540 -9.574 -19.332 1.00 69.75 85 ASN A O 1
ATOM 692 N N . VAL A 1 86 ? 14.580 -7.841 -18.276 1.00 66.75 86 VAL A N 1
ATOM 693 C CA . VAL A 1 86 ? 14.352 -7.037 -19.487 1.00 66.75 86 VAL A CA 1
ATOM 694 C C . VAL A 1 86 ? 15.662 -6.319 -19.822 1.00 66.75 86 VAL A C 1
ATOM 696 O O . VAL A 1 86 ? 15.861 -5.138 -19.543 1.00 66.75 86 VAL A O 1
ATOM 699 N N . SER A 1 87 ? 16.613 -7.069 -20.380 1.00 58.09 87 SER A N 1
ATOM 700 C CA . SER A 1 87 ? 17.892 -6.514 -20.815 1.00 58.09 87 SER A CA 1
ATOM 701 C C . SER A 1 87 ? 17.698 -5.625 -22.027 1.00 58.09 87 SER A C 1
ATOM 703 O O . SER A 1 87 ? 17.097 -6.029 -23.021 1.00 58.09 87 SER A O 1
ATOM 705 N N . VAL A 1 88 ? 18.278 -4.426 -21.969 1.00 56.50 88 VAL A N 1
ATOM 706 C CA . VAL A 1 88 ? 18.276 -3.540 -23.123 1.00 56.50 88 VAL A CA 1
ATOM 707 C C . VAL A 1 88 ? 19.527 -3.793 -23.960 1.00 56.50 88 VAL A C 1
ATOM 709 O O . VAL A 1 88 ? 20.640 -3.574 -23.473 1.00 56.50 88 VAL A O 1
ATOM 712 N N . PRO A 1 89 ? 19.386 -4.240 -25.214 1.00 59.16 89 PRO A N 1
ATOM 713 C CA . PRO A 1 89 ? 20.538 -4.596 -26.016 1.00 59.16 89 PRO A CA 1
ATOM 714 C C . PRO A 1 89 ? 21.442 -3.393 -26.304 1.00 59.16 89 PRO A C 1
ATOM 716 O O . PRO A 1 89 ? 20.977 -2.285 -26.596 1.00 59.16 89 PRO A O 1
ATOM 719 N N . ALA A 1 90 ? 22.754 -3.626 -26.269 1.00 64.19 90 ALA A N 1
ATOM 720 C CA . ALA A 1 90 ? 23.739 -2.659 -26.736 1.00 64.19 90 ALA A CA 1
ATOM 721 C C . ALA A 1 90 ? 23.692 -2.553 -28.271 1.00 64.19 90 ALA A C 1
ATOM 723 O O . ALA A 1 90 ? 23.621 -3.565 -28.976 1.00 64.19 90 ALA A O 1
ATOM 724 N N . ILE A 1 91 ? 23.734 -1.332 -28.807 1.00 68.56 91 ILE A N 1
ATOM 725 C CA . ILE A 1 91 ? 23.907 -1.119 -30.248 1.00 68.56 91 ILE A CA 1
ATOM 726 C C . ILE A 1 91 ? 25.379 -1.392 -30.559 1.00 68.56 91 ILE A C 1
ATOM 728 O O . ILE A 1 91 ? 26.261 -0.675 -30.088 1.00 68.56 91 ILE A O 1
ATOM 732 N N . ASN A 1 92 ? 25.647 -2.441 -31.335 1.00 66.94 92 ASN A N 1
ATOM 733 C CA . ASN A 1 92 ? 27.002 -2.748 -31.774 1.00 66.94 92 ASN A CA 1
ATOM 734 C C . ASN A 1 92 ? 27.447 -1.701 -32.800 1.00 66.94 92 ASN A C 1
ATOM 736 O O . ASN A 1 92 ? 26.739 -1.437 -33.778 1.00 66.94 92 ASN A O 1
ATOM 740 N N . LYS A 1 93 ? 28.621 -1.106 -32.575 1.00 68.69 93 LYS A N 1
ATOM 741 C CA . LYS A 1 93 ? 29.244 -0.196 -33.538 1.00 68.69 93 LYS A CA 1
ATOM 742 C C . LYS A 1 93 ? 29.918 -1.025 -34.639 1.00 68.69 93 LYS A C 1
ATOM 744 O O . LYS A 1 93 ? 30.720 -1.895 -34.301 1.00 68.69 93 LYS A O 1
ATOM 749 N N . PRO A 1 94 ? 29.627 -0.776 -35.928 1.00 61.38 94 PRO A N 1
ATOM 750 C CA . PRO A 1 94 ? 30.271 -1.493 -37.031 1.00 61.38 94 PRO A CA 1
ATOM 751 C C . PRO A 1 94 ? 31.737 -1.065 -37.212 1.00 61.38 94 PRO A C 1
ATOM 753 O O . PRO A 1 94 ? 32.557 -1.853 -37.671 1.00 61.38 94 PRO A O 1
ATOM 756 N N . HIS A 1 95 ? 32.074 0.170 -36.822 1.00 67.94 95 HIS A N 1
ATOM 757 C CA . HIS A 1 95 ? 33.418 0.737 -36.885 1.00 67.94 95 HIS A CA 1
ATOM 758 C C . HIS A 1 95 ? 33.614 1.748 -35.735 1.00 67.94 95 HIS A C 1
ATOM 760 O O . HIS A 1 95 ? 32.641 2.408 -35.364 1.00 67.94 95 HIS A O 1
ATOM 766 N N . PRO A 1 96 ? 34.828 1.921 -35.172 1.00 71.69 96 PRO A N 1
ATOM 767 C CA . PRO A 1 96 ? 35.093 2.921 -34.127 1.00 71.69 96 PRO A CA 1
ATOM 768 C C . PRO A 1 96 ? 34.695 4.349 -34.528 1.00 71.69 96 PRO A C 1
ATOM 770 O O . PRO A 1 96 ? 34.172 5.097 -33.704 1.00 71.69 96 PRO A O 1
ATOM 773 N N . ASP A 1 97 ? 34.893 4.675 -35.807 1.00 71.62 97 ASP A N 1
ATOM 774 C CA . ASP A 1 97 ? 34.668 6.010 -36.380 1.00 71.62 97 ASP A CA 1
ATOM 775 C C . ASP A 1 97 ? 33.261 6.208 -36.969 1.00 71.62 97 ASP A C 1
ATOM 777 O O . ASP A 1 97 ? 32.963 7.269 -37.511 1.00 71.62 97 ASP A O 1
ATOM 781 N N . PHE A 1 98 ? 32.390 5.196 -36.891 1.00 75.12 98 PHE A N 1
ATOM 782 C CA . PHE A 1 98 ? 31.015 5.286 -37.376 1.00 75.12 98 PHE A CA 1
ATOM 783 C C . PHE A 1 98 ? 30.039 5.029 -36.234 1.00 75.12 98 PHE A C 1
ATOM 785 O O . PHE A 1 98 ? 29.902 3.904 -35.747 1.00 75.12 98 PHE A O 1
ATOM 792 N N . ASP A 1 99 ? 29.336 6.081 -35.819 1.00 81.62 99 ASP A N 1
ATOM 793 C CA . ASP A 1 99 ? 28.258 5.979 -34.844 1.00 81.62 99 ASP A CA 1
ATOM 794 C C . ASP A 1 99 ? 26.902 5.967 -35.568 1.00 81.62 99 ASP A C 1
ATOM 796 O O . ASP A 1 99 ? 26.508 7.003 -36.119 1.00 81.62 99 ASP A O 1
ATOM 800 N N . PRO A 1 100 ? 26.165 4.835 -35.553 1.00 80.50 100 PRO A N 1
ATOM 801 C CA . PRO A 1 100 ? 24.854 4.729 -36.190 1.00 80.50 100 PRO A CA 1
ATOM 802 C C . PRO A 1 100 ? 23.854 5.796 -35.729 1.00 80.50 100 PRO A C 1
ATOM 804 O O . PRO A 1 100 ? 22.985 6.182 -36.507 1.00 80.50 100 PRO A O 1
ATOM 807 N N . SER A 1 101 ? 23.991 6.305 -34.498 1.00 79.94 101 SER A N 1
ATOM 808 C CA . SER A 1 101 ? 23.118 7.356 -33.958 1.00 79.94 101 SER A CA 1
ATOM 809 C C . SER A 1 101 ? 23.336 8.736 -34.594 1.00 79.94 101 SER A C 1
ATOM 811 O O . SER A 1 101 ? 22.443 9.572 -34.523 1.00 79.94 101 SER A O 1
ATOM 813 N N . SER A 1 102 ? 24.479 8.945 -35.259 1.00 83.88 102 SER A N 1
ATOM 814 C CA . SER A 1 102 ? 24.836 10.171 -36.002 1.00 83.88 102 SER A CA 1
ATOM 815 C C . SER A 1 102 ? 24.929 9.951 -37.519 1.00 83.88 102 SER A C 1
ATOM 817 O O . SER A 1 102 ? 25.470 10.766 -38.268 1.00 83.88 102 SER A O 1
ATOM 819 N N . MET A 1 103 ? 24.449 8.796 -37.996 1.00 84.50 103 MET A N 1
ATOM 820 C CA . MET A 1 103 ? 24.481 8.424 -39.410 1.00 84.50 103 MET A CA 1
ATOM 821 C C . MET A 1 103 ? 23.822 9.460 -40.339 1.00 84.50 103 MET A C 1
ATOM 823 O O . MET A 1 103 ? 24.430 9.742 -41.375 1.00 84.50 103 MET A O 1
ATOM 827 N N . PRO A 1 104 ? 22.634 10.026 -40.030 1.00 84.06 104 PRO A N 1
ATOM 828 C CA . PRO A 1 104 ? 22.031 11.041 -40.889 1.00 84.06 104 PRO A CA 1
ATOM 829 C C . PRO A 1 104 ? 22.963 12.242 -41.090 1.00 84.06 104 PRO A C 1
ATOM 831 O O . PRO A 1 104 ? 23.216 12.641 -42.225 1.00 84.06 104 PRO A O 1
ATOM 834 N N . GLU A 1 105 ? 23.530 12.767 -40.005 1.00 87.50 105 GLU A N 1
ATOM 835 C CA . GLU A 1 105 ? 24.401 13.941 -40.018 1.00 87.50 105 GLU A CA 1
ATOM 836 C C . GLU A 1 105 ? 25.701 13.666 -40.786 1.00 87.50 105 GLU A C 1
ATOM 838 O O . GLU A 1 105 ? 26.147 14.503 -41.573 1.00 87.50 105 GLU A O 1
ATOM 843 N N . ASN A 1 106 ? 26.281 12.473 -40.616 1.00 86.50 106 ASN A N 1
ATOM 844 C CA . ASN A 1 106 ? 27.499 12.066 -41.318 1.00 86.50 106 ASN A CA 1
ATOM 845 C C . ASN A 1 106 ? 27.272 11.935 -42.832 1.00 86.50 106 ASN A C 1
ATOM 847 O O . ASN A 1 106 ? 28.069 12.439 -43.626 1.00 86.50 106 ASN A O 1
ATOM 851 N N . LEU A 1 107 ? 26.172 11.296 -43.246 1.00 88.19 107 LEU A N 1
ATOM 852 C CA . LEU A 1 107 ? 25.828 11.142 -44.662 1.00 88.19 107 LEU A CA 1
ATOM 853 C C . LEU A 1 107 ? 25.515 12.494 -45.316 1.00 88.19 107 LEU A C 1
ATOM 855 O O . LEU A 1 107 ? 25.999 12.765 -46.417 1.00 88.19 107 LEU A O 1
ATOM 859 N N . GLU A 1 108 ? 24.757 13.358 -44.635 1.00 89.94 108 GLU A N 1
ATOM 860 C CA . GLU A 1 108 ? 24.442 14.706 -45.118 1.00 89.94 108 GLU A CA 1
ATOM 861 C C . GLU A 1 108 ? 25.708 15.562 -45.268 1.00 89.94 108 GLU A C 1
ATOM 863 O O . GLU A 1 108 ? 25.890 16.211 -46.301 1.00 89.94 108 GLU A O 1
ATOM 868 N N . ALA A 1 109 ? 26.625 15.517 -44.296 1.00 90.25 109 ALA A N 1
ATOM 869 C CA . ALA A 1 109 ? 27.887 16.251 -44.353 1.00 90.25 109 ALA A CA 1
ATOM 870 C C . ALA A 1 109 ? 28.787 15.780 -45.509 1.00 90.25 109 ALA A C 1
ATOM 872 O O . ALA A 1 109 ? 29.316 16.605 -46.264 1.00 90.25 109 ALA A O 1
ATOM 873 N N . CYS A 1 110 ? 28.934 14.464 -45.694 1.00 90.44 110 CYS A N 1
ATOM 874 C CA . CYS A 1 110 ? 29.706 13.898 -46.800 1.00 90.44 110 CYS A CA 1
ATOM 875 C C . CYS A 1 110 ? 29.095 14.247 -48.165 1.00 90.44 110 CYS A C 1
ATOM 877 O O . CYS A 1 110 ? 29.824 14.629 -49.083 1.00 90.44 110 CYS A O 1
ATOM 879 N N . TYR A 1 111 ? 27.767 14.173 -48.295 1.00 92.38 111 TYR A N 1
ATOM 880 C CA . TYR A 1 111 ? 27.068 14.513 -49.534 1.00 92.38 111 TYR A CA 1
ATOM 881 C C . TYR A 1 111 ? 27.146 16.011 -49.862 1.00 92.38 111 TYR A C 1
ATOM 883 O O . TYR A 1 111 ? 27.385 16.384 -51.013 1.00 92.38 111 TYR A O 1
ATOM 891 N N . ALA A 1 112 ? 27.023 16.882 -48.859 1.00 92.88 112 ALA A N 1
ATOM 892 C CA . ALA A 1 112 ? 27.194 18.322 -49.031 1.00 92.88 112 ALA A CA 1
ATOM 893 C C . ALA A 1 112 ? 28.620 18.673 -49.486 1.00 92.88 112 ALA A C 1
ATOM 895 O O . ALA A 1 112 ? 28.799 19.493 -50.389 1.00 92.88 112 ALA A O 1
ATOM 896 N N . ASN A 1 113 ? 29.639 18.023 -48.910 1.00 93.69 113 ASN A N 1
ATOM 897 C CA . ASN A 1 113 ? 31.029 18.216 -49.320 1.00 93.69 113 ASN A CA 1
ATOM 898 C C . ASN A 1 113 ? 31.286 17.713 -50.750 1.00 93.69 113 ASN A C 1
ATOM 900 O O . ASN A 1 113 ? 31.914 18.415 -51.541 1.00 93.69 113 ASN A O 1
ATOM 904 N N . TYR A 1 114 ? 30.754 16.537 -51.103 1.00 95.19 114 TYR A N 1
ATOM 905 C CA . TYR A 1 114 ? 30.772 16.031 -52.477 1.00 95.19 114 TYR A CA 1
ATOM 906 C C . TYR A 1 114 ? 30.149 17.036 -53.448 1.00 95.19 114 TYR A C 1
ATOM 908 O O . TYR A 1 114 ? 30.806 17.411 -54.414 1.00 95.19 114 TYR A O 1
ATOM 916 N N . THR A 1 115 ? 28.937 17.518 -53.163 1.00 94.12 115 THR A N 1
ATOM 917 C CA . THR A 1 115 ? 28.206 18.457 -54.030 1.00 94.12 115 THR A CA 1
ATOM 918 C C . THR A 1 115 ? 29.006 19.744 -54.228 1.00 94.12 115 THR A C 1
ATOM 920 O O . THR A 1 115 ? 29.247 20.168 -55.353 1.00 94.12 115 THR A O 1
ATOM 923 N N . LYS A 1 116 ? 29.542 20.308 -53.140 1.00 95.25 116 LYS A N 1
ATOM 924 C CA . LYS A 1 116 ? 30.399 21.498 -53.187 1.00 95.25 116 LYS A CA 1
ATOM 925 C C . LYS A 1 116 ? 31.631 21.299 -54.079 1.00 95.25 116 LYS A C 1
ATOM 927 O O . LYS A 1 116 ? 31.957 22.171 -54.883 1.00 95.25 116 LYS A O 1
ATOM 932 N N . CYS A 1 117 ? 32.344 20.183 -53.923 1.00 93.44 117 CYS A N 1
ATOM 933 C CA . CYS A 1 117 ? 33.536 19.898 -54.721 1.00 93.44 117 CYS A CA 1
ATOM 934 C C . CYS A 1 117 ? 33.195 19.536 -56.174 1.00 93.44 117 CYS A C 1
ATOM 936 O O . CYS A 1 117 ? 33.946 19.903 -57.075 1.00 93.44 117 CYS A O 1
ATOM 938 N N . HIS A 1 118 ? 32.070 18.858 -56.402 1.00 93.19 118 HIS A N 1
ATOM 939 C CA . HIS A 1 118 ? 31.539 18.546 -57.724 1.00 93.19 118 HIS A CA 1
ATOM 940 C C . HIS A 1 118 ? 31.239 19.824 -58.505 1.00 93.19 118 HIS A C 1
ATOM 942 O O . HIS A 1 118 ? 31.694 19.964 -59.638 1.00 93.19 118 HIS A O 1
ATOM 948 N N . ASP A 1 119 ? 30.531 20.771 -57.893 1.00 93.56 119 ASP A N 1
ATOM 949 C CA . ASP A 1 119 ? 30.161 22.035 -58.530 1.00 93.56 119 ASP A CA 1
ATOM 950 C C . ASP A 1 119 ? 31.401 22.878 -58.841 1.00 93.56 119 ASP A C 1
ATOM 952 O O . ASP A 1 119 ? 31.525 23.436 -59.932 1.00 93.56 119 ASP A O 1
ATOM 956 N N . ALA A 1 120 ? 32.371 22.903 -57.919 1.00 92.81 120 ALA A N 1
ATOM 957 C CA . ALA A 1 120 ? 33.650 23.568 -58.136 1.00 92.81 120 ALA A CA 1
ATOM 958 C C . ALA A 1 120 ? 34.444 22.939 -59.296 1.00 92.81 120 ALA A C 1
ATOM 960 O O . ALA A 1 120 ? 34.961 23.665 -60.144 1.00 92.81 120 ALA A O 1
ATOM 961 N N . ALA A 1 121 ? 34.531 21.607 -59.364 1.00 90.44 121 ALA A N 1
ATOM 962 C CA . ALA A 1 121 ? 35.236 20.898 -60.434 1.00 90.44 121 ALA A CA 1
ATOM 963 C C . ALA A 1 121 ? 34.502 20.967 -61.787 1.00 90.44 121 ALA A C 1
ATOM 965 O O . ALA A 1 121 ? 35.142 20.963 -62.840 1.00 90.44 121 ALA A O 1
ATOM 966 N N . SER A 1 122 ? 33.171 21.063 -61.761 1.00 91.56 122 SER A N 1
ATOM 967 C CA . SER A 1 122 ? 32.310 21.132 -62.948 1.00 91.56 122 SER A CA 1
ATOM 968 C C . SER A 1 122 ? 32.169 22.542 -63.521 1.00 91.56 122 SER A C 1
ATOM 970 O O . SER A 1 122 ? 31.643 22.698 -64.622 1.00 91.56 122 SER A O 1
ATOM 972 N N . ALA A 1 123 ? 32.648 23.570 -62.814 1.00 94.38 123 ALA A N 1
ATOM 973 C CA . ALA A 1 123 ? 32.644 24.938 -63.312 1.00 94.38 123 ALA A CA 1
ATOM 974 C C . ALA A 1 123 ? 33.425 25.043 -64.645 1.00 94.38 123 ALA A C 1
ATOM 976 O O . ALA A 1 123 ? 34.520 24.478 -64.756 1.00 94.38 123 ALA A O 1
ATOM 977 N N . PRO A 1 124 ? 32.927 25.781 -65.658 1.00 92.44 124 PRO A N 1
ATOM 978 C CA . PRO A 1 124 ? 33.558 25.849 -66.981 1.00 92.44 124 PRO A CA 1
ATOM 979 C C . PRO A 1 124 ? 35.037 26.266 -66.952 1.00 92.44 124 PRO A C 1
ATOM 981 O O . PRO A 1 124 ? 35.859 25.757 -67.717 1.00 92.44 124 PRO A O 1
ATOM 984 N N . GLU A 1 125 ? 35.400 27.188 -66.061 1.00 90.50 125 GLU A N 1
ATOM 985 C CA . GLU A 1 125 ? 36.767 27.673 -65.863 1.00 90.50 125 GLU A CA 1
ATOM 986 C C . GLU A 1 125 ? 37.662 26.599 -65.231 1.00 90.50 125 GLU A C 1
ATOM 988 O O . GLU A 1 125 ? 38.814 26.429 -65.642 1.00 90.50 125 GLU A O 1
ATOM 993 N N . ALA A 1 126 ? 37.124 25.844 -64.270 1.00 89.00 126 ALA A N 1
ATOM 994 C CA . ALA A 1 126 ? 37.815 24.732 -63.631 1.00 89.00 126 ALA A CA 1
ATOM 995 C C . ALA A 1 126 ? 38.076 23.599 -64.629 1.00 89.00 126 ALA A C 1
ATOM 997 O O . ALA A 1 126 ? 39.210 23.134 -64.729 1.00 89.00 126 ALA A O 1
ATOM 998 N N . GLN A 1 127 ? 37.080 23.225 -65.437 1.00 91.00 127 GLN A N 1
ATOM 999 C CA . GLN A 1 127 ? 37.226 22.196 -66.470 1.00 91.00 127 GLN A CA 1
ATOM 1000 C C . GLN A 1 127 ? 38.290 22.566 -67.509 1.00 91.00 127 GLN A C 1
ATOM 1002 O O . GLN A 1 127 ? 39.159 21.751 -67.821 1.00 91.00 127 GLN A O 1
ATOM 1007 N N . LYS A 1 128 ? 38.294 23.816 -67.994 1.00 91.75 128 LYS A N 1
ATOM 1008 C CA . LYS A 1 128 ? 39.339 24.315 -68.908 1.00 91.75 128 LYS A CA 1
ATOM 1009 C C . LYS A 1 128 ? 40.730 24.260 -68.272 1.00 91.75 128 LYS A C 1
ATOM 1011 O O . LYS A 1 128 ? 41.693 23.878 -68.935 1.00 91.75 128 LYS A O 1
ATOM 1016 N N . SER A 1 129 ? 40.840 24.640 -66.997 1.00 88.62 129 SER A N 1
ATOM 1017 C CA . SER A 1 129 ? 42.099 24.609 -66.242 1.00 88.62 129 SER A CA 1
ATOM 1018 C C . SER A 1 129 ? 42.624 23.180 -66.063 1.00 88.62 129 SER A C 1
ATOM 1020 O O . SER A 1 129 ? 43.791 22.908 -66.351 1.00 88.62 129 SER A O 1
ATOM 1022 N N . LEU A 1 130 ? 41.747 22.245 -65.682 1.00 89.31 130 LEU A N 1
ATOM 1023 C CA . LEU A 1 130 ? 42.063 20.823 -65.544 1.00 89.31 130 LEU A CA 1
ATOM 1024 C C . LEU A 1 130 ? 42.476 20.194 -66.880 1.00 89.31 130 LEU A C 1
ATOM 1026 O O . LEU A 1 130 ? 43.480 19.487 -66.939 1.00 89.31 130 LEU A O 1
ATOM 1030 N N . GLN A 1 131 ? 41.765 20.501 -67.968 1.00 88.81 131 GLN A N 1
ATOM 1031 C CA . GLN A 1 131 ? 42.090 19.997 -69.304 1.00 88.81 131 GLN A CA 1
ATOM 1032 C C . GLN A 1 131 ? 43.436 20.535 -69.807 1.00 88.81 131 GLN A C 1
ATOM 1034 O O . GLN A 1 131 ? 44.230 19.791 -70.379 1.00 88.81 131 GLN A O 1
ATOM 1039 N N . LYS A 1 132 ? 43.736 21.814 -69.547 1.00 89.31 132 LYS A N 1
ATOM 1040 C CA . LYS A 1 132 ? 45.045 22.405 -69.854 1.00 89.31 132 LYS A CA 1
ATOM 1041 C C . LYS A 1 132 ? 46.170 21.744 -69.056 1.00 89.31 132 LYS A C 1
ATOM 1043 O O . LYS A 1 132 ? 47.223 21.479 -69.625 1.00 89.31 132 LYS A O 1
ATOM 1048 N N . TRP A 1 133 ? 45.958 21.488 -67.763 1.00 87.69 133 TRP A N 1
ATOM 1049 C CA . TRP A 1 133 ? 46.929 20.775 -66.928 1.00 87.69 133 TRP A CA 1
ATOM 1050 C C . TRP A 1 133 ? 47.199 19.369 -67.475 1.00 87.69 133 TRP A C 1
ATOM 1052 O O . TRP A 1 133 ? 48.356 19.013 -67.677 1.00 87.69 133 TRP A O 1
ATOM 1062 N N . TYR A 1 134 ? 46.143 18.625 -67.816 1.00 85.38 134 TYR A N 1
ATOM 1063 C CA . TYR A 1 134 ? 46.251 17.281 -68.385 1.00 85.38 134 TYR A CA 1
ATOM 1064 C C . TYR A 1 134 ? 47.022 17.264 -69.715 1.00 85.38 134 TYR A C 1
ATOM 1066 O O . TYR A 1 134 ? 47.923 16.451 -69.895 1.00 85.38 134 TYR A O 1
ATOM 1074 N N . ASN A 1 135 ? 46.730 18.200 -70.623 1.00 86.31 135 ASN A N 1
ATOM 1075 C CA . ASN A 1 135 ? 47.405 18.296 -71.924 1.00 86.31 135 ASN A CA 1
ATOM 1076 C C . ASN A 1 135 ? 48.899 18.650 -71.818 1.00 86.31 135 ASN A C 1
ATOM 1078 O O . ASN A 1 135 ? 49.663 18.347 -72.730 1.00 86.31 135 ASN A O 1
ATOM 1082 N N . ASN A 1 136 ? 49.309 19.303 -70.727 1.00 84.00 136 ASN A N 1
ATOM 1083 C CA . ASN A 1 136 ? 50.687 19.736 -70.493 1.00 84.00 136 ASN A CA 1
ATOM 1084 C C . ASN A 1 136 ? 51.474 18.772 -69.590 1.00 84.00 136 ASN A C 1
ATOM 1086 O O . ASN A 1 136 ? 52.608 19.073 -69.220 1.00 84.00 136 ASN A O 1
ATOM 1090 N N . TRP A 1 137 ? 50.882 17.643 -69.199 1.00 80.69 137 TRP A N 1
ATOM 1091 C CA . TRP A 1 137 ? 51.506 16.697 -68.287 1.00 80.69 137 TRP A CA 1
ATOM 1092 C C . TRP A 1 137 ? 52.651 15.938 -68.974 1.00 80.69 137 TRP A C 1
ATOM 1094 O O . TRP A 1 137 ? 52.440 15.203 -69.936 1.00 80.69 137 TRP A O 1
ATOM 1104 N N . THR A 1 138 ? 53.879 16.114 -68.473 1.00 77.25 138 THR A N 1
ATOM 1105 C CA . THR A 1 138 ? 55.099 15.527 -69.063 1.00 77.25 138 THR A CA 1
ATOM 1106 C C . THR A 1 138 ? 55.534 14.205 -68.416 1.00 77.25 138 THR A C 1
ATOM 1108 O O . THR A 1 138 ? 56.505 13.591 -68.855 1.00 77.25 138 THR A O 1
ATOM 1111 N N . GLY A 1 139 ? 54.833 13.752 -67.366 1.00 70.44 139 GLY A N 1
ATOM 1112 C CA . GLY A 1 139 ? 55.160 12.530 -66.619 1.00 70.44 139 GLY A CA 1
ATOM 1113 C C . GLY A 1 139 ? 56.350 12.649 -65.650 1.00 70.44 139 GLY A C 1
ATOM 1114 O O . GLY A 1 139 ? 56.738 11.651 -65.044 1.00 70.44 139 GLY A O 1
ATOM 1115 N N . GLY A 1 140 ? 56.937 13.840 -65.477 1.00 71.56 140 GLY A N 1
ATOM 1116 C CA . GLY A 1 140 ? 58.044 14.081 -64.544 1.00 71.56 140 GLY A CA 1
ATOM 1117 C C . GLY A 1 140 ? 57.623 14.079 -63.066 1.00 71.56 140 GLY A C 1
ATOM 1118 O O . GLY A 1 140 ? 56.500 14.441 -62.732 1.00 71.56 140 GLY A O 1
ATOM 1119 N N . PHE A 1 141 ? 58.543 13.724 -62.156 1.00 55.78 141 PHE A N 1
ATOM 1120 C CA . PHE A 1 141 ? 58.285 13.561 -60.709 1.00 55.78 141 PHE A CA 1
ATOM 1121 C C . PHE A 1 141 ? 57.672 14.807 -60.030 1.00 55.78 141 PHE A C 1
ATOM 1123 O O . PHE A 1 141 ? 56.811 14.664 -59.164 1.00 55.78 141 PHE A O 1
ATOM 1130 N N . MET A 1 142 ? 58.051 16.021 -60.452 1.00 57.06 142 MET A N 1
ATOM 1131 C CA . MET A 1 142 ? 57.492 17.288 -59.938 1.00 57.06 142 MET A CA 1
ATOM 1132 C C . MET A 1 142 ? 56.106 17.640 -60.518 1.00 57.06 142 MET A C 1
ATOM 1134 O O . MET A 1 142 ? 55.374 18.410 -59.902 1.00 57.06 142 MET A O 1
ATOM 1138 N N . ASP A 1 143 ? 55.708 17.023 -61.637 1.00 62.38 143 ASP A N 1
ATOM 1139 C CA . ASP A 1 143 ? 54.407 17.203 -62.305 1.00 62.38 143 ASP A CA 1
ATOM 1140 C C . ASP A 1 143 ? 53.383 16.120 -61.895 1.00 62.38 143 ASP A C 1
ATOM 1142 O O . ASP A 1 143 ? 52.337 15.959 -62.521 1.00 62.38 143 ASP A O 1
ATOM 1146 N N . THR A 1 144 ? 53.675 15.334 -60.851 1.00 67.06 144 THR A N 1
ATOM 1147 C CA . THR A 1 144 ? 52.828 14.208 -60.404 1.00 67.06 144 THR A CA 1
ATOM 1148 C C . THR A 1 144 ? 51.685 14.614 -59.475 1.00 67.06 144 THR A C 1
ATOM 1150 O O . THR A 1 144 ? 50.737 13.847 -59.292 1.00 67.06 144 THR A O 1
ATOM 1153 N N . MET A 1 145 ? 51.740 15.804 -58.865 1.00 79.38 145 MET A N 1
ATOM 1154 C CA . MET A 1 145 ? 50.671 16.252 -57.975 1.00 79.38 145 MET A CA 1
ATOM 1155 C C . MET A 1 145 ? 49.456 16.719 -58.772 1.00 79.38 145 MET A C 1
ATOM 1157 O O . MET A 1 145 ? 49.511 17.710 -59.497 1.00 79.38 145 MET A O 1
ATOM 1161 N N . LEU A 1 146 ? 48.330 16.040 -58.553 1.00 84.69 146 LEU A N 1
ATOM 1162 C CA . LEU A 1 146 ? 47.036 16.457 -59.082 1.00 84.69 146 LEU A CA 1
ATOM 1163 C C . LEU A 1 146 ? 46.675 17.884 -58.620 1.00 84.69 146 LEU A C 1
ATOM 1165 O O . LEU A 1 146 ? 46.962 18.246 -57.467 1.00 84.69 146 LEU A O 1
ATOM 1169 N N . PRO A 1 147 ? 45.993 18.679 -59.468 1.00 89.12 147 PRO A N 1
ATOM 1170 C CA . PRO A 1 147 ? 45.493 19.995 -59.092 1.00 89.12 147 PRO A CA 1
ATOM 1171 C C . PRO A 1 147 ? 44.634 19.936 -57.818 1.00 89.12 147 PRO A C 1
ATOM 1173 O O . PRO A 1 147 ? 43.876 18.977 -57.644 1.00 89.12 147 PRO A O 1
ATOM 1176 N N . PRO A 1 148 ? 44.696 20.951 -56.931 1.00 90.25 148 PRO A N 1
ATOM 1177 C CA . PRO A 1 148 ? 43.930 20.966 -55.683 1.00 90.25 148 PRO A CA 1
ATOM 1178 C C . PRO A 1 148 ? 42.441 20.665 -55.875 1.00 90.25 148 PRO A C 1
ATOM 1180 O O . PRO A 1 148 ? 41.905 19.823 -55.168 1.00 90.25 148 PRO A O 1
ATOM 1183 N N . ILE A 1 149 ? 41.819 21.254 -56.901 1.00 91.56 149 ILE A N 1
ATOM 1184 C CA . ILE A 1 149 ? 40.391 21.079 -57.187 1.00 91.56 149 ILE A CA 1
ATOM 1185 C C . ILE A 1 149 ? 40.019 19.627 -57.538 1.00 91.56 149 ILE A C 1
ATOM 1187 O O . ILE A 1 149 ? 38.985 19.141 -57.091 1.00 91.56 149 ILE A O 1
ATOM 1191 N N . ASP A 1 150 ? 40.890 18.905 -58.256 1.00 89.94 150 ASP A N 1
ATOM 1192 C CA . ASP A 1 150 ? 40.690 17.486 -58.584 1.00 89.94 150 ASP A CA 1
ATOM 1193 C C . ASP A 1 150 ? 40.982 16.589 -57.371 1.00 89.94 150 ASP A C 1
ATOM 1195 O O . ASP A 1 150 ? 40.248 15.642 -57.100 1.00 89.94 150 ASP A O 1
ATOM 1199 N N . ARG A 1 151 ? 42.012 16.909 -56.573 1.00 91.81 151 ARG A N 1
ATOM 1200 C CA . ARG A 1 151 ? 42.307 16.175 -55.327 1.00 91.81 151 ARG A CA 1
ATOM 1201 C C . ARG A 1 151 ? 41.173 16.275 -54.321 1.00 91.81 151 ARG A C 1
ATOM 1203 O O . ARG A 1 151 ? 40.804 15.263 -53.730 1.00 91.81 151 ARG A O 1
ATOM 1210 N N . ASP A 1 152 ? 40.652 17.477 -54.111 1.00 92.00 152 ASP A N 1
ATOM 1211 C CA . ASP A 1 152 ? 39.586 17.725 -53.146 1.00 92.00 152 ASP A CA 1
ATOM 1212 C C . ASP A 1 152 ? 38.286 17.061 -53.607 1.00 92.00 152 ASP A C 1
ATOM 1214 O O . ASP A 1 152 ? 37.630 16.399 -52.804 1.00 92.00 152 ASP A O 1
ATOM 1218 N N . PHE A 1 153 ? 37.979 17.111 -54.910 1.00 92.56 153 PHE A N 1
ATOM 1219 C CA . PHE A 1 153 ? 36.858 16.369 -55.483 1.00 92.56 153 PHE A CA 1
ATOM 1220 C C . PHE A 1 153 ? 37.002 14.854 -55.307 1.00 92.56 153 PHE A C 1
ATOM 1222 O O . PHE A 1 153 ? 36.088 14.216 -54.788 1.00 92.56 153 PHE A O 1
ATOM 1229 N N . ARG A 1 154 ? 38.165 14.269 -55.624 1.00 92.69 154 ARG A N 1
ATOM 1230 C CA . ARG A 1 154 ? 38.420 12.831 -55.409 1.00 92.69 154 ARG A CA 1
ATOM 1231 C C . ARG A 1 154 ? 38.286 12.425 -53.946 1.00 92.69 154 ARG A C 1
ATOM 1233 O O . ARG A 1 154 ? 37.686 11.396 -53.657 1.00 92.69 154 ARG A O 1
ATOM 1240 N N . LYS A 1 155 ? 38.821 13.223 -53.018 1.00 92.62 155 LYS A N 1
ATOM 1241 C CA . LYS A 1 155 ? 38.679 12.977 -51.574 1.00 92.62 155 LYS A CA 1
ATOM 1242 C C . LYS A 1 155 ? 37.222 13.057 -51.128 1.00 92.62 155 LYS A C 1
ATOM 1244 O O . LYS A 1 155 ? 36.801 12.231 -50.328 1.00 92.62 155 LYS A O 1
ATOM 1249 N N . ALA A 1 156 ? 36.458 14.018 -51.648 1.00 92.38 156 ALA A N 1
ATOM 1250 C CA . ALA A 1 156 ? 35.041 14.158 -51.335 1.00 92.38 156 ALA A CA 1
ATOM 1251 C C . ALA A 1 156 ? 34.215 12.976 -51.872 1.00 92.38 156 ALA A C 1
ATOM 1253 O O . ALA A 1 156 ? 33.372 12.459 -51.144 1.00 92.38 156 ALA A O 1
ATOM 1254 N N . VAL A 1 157 ? 34.505 12.500 -53.091 1.00 93.50 157 VAL A N 1
ATOM 1255 C CA . VAL A 1 157 ? 33.894 11.288 -53.666 1.00 93.50 157 VAL A CA 1
ATOM 1256 C C . VAL A 1 157 ? 34.221 10.060 -52.819 1.00 93.50 157 VAL A C 1
ATOM 1258 O O . VAL A 1 157 ? 33.305 9.364 -52.399 1.00 93.50 157 VAL A O 1
ATOM 1261 N N . LEU A 1 158 ? 35.500 9.821 -52.513 1.00 92.25 158 LEU A N 1
ATOM 1262 C CA . LEU A 1 158 ? 35.910 8.675 -51.693 1.00 92.25 158 LEU A CA 1
ATOM 1263 C C . LEU A 1 158 ? 35.300 8.724 -50.288 1.00 92.25 158 LEU A C 1
ATOM 1265 O O . LEU A 1 158 ? 34.870 7.697 -49.777 1.00 92.25 158 LEU A O 1
ATOM 1269 N N . GLY A 1 159 ? 35.229 9.908 -49.675 1.00 89.31 159 GLY A N 1
ATOM 1270 C CA . GLY A 1 159 ? 34.599 10.088 -48.368 1.00 89.31 159 GLY A CA 1
ATOM 1271 C C . GLY A 1 159 ? 33.095 9.807 -48.393 1.00 89.31 159 GLY A C 1
ATOM 1272 O O . GLY A 1 159 ? 32.583 9.147 -47.493 1.00 89.31 159 GLY A O 1
ATOM 1273 N N . GLN A 1 160 ? 32.391 10.261 -49.434 1.00 91.81 160 GLN A N 1
ATOM 1274 C CA . GLN A 1 160 ? 30.963 9.992 -49.603 1.00 91.81 160 GLN A CA 1
ATOM 1275 C C . GLN A 1 160 ? 30.690 8.511 -49.893 1.00 91.81 160 GLN A C 1
ATOM 1277 O O . GLN A 1 160 ? 29.800 7.943 -49.263 1.00 91.81 160 GLN A O 1
ATOM 1282 N N . GLN A 1 161 ? 31.475 7.879 -50.770 1.00 92.06 161 GLN A N 1
ATOM 1283 C CA . GLN A 1 161 ? 31.370 6.447 -51.065 1.00 92.06 161 GLN A CA 1
ATOM 1284 C C . GLN A 1 161 ? 31.619 5.611 -49.814 1.00 92.06 161 GLN A C 1
ATOM 1286 O O . GLN A 1 161 ? 30.784 4.792 -49.457 1.00 92.06 161 GLN A O 1
ATOM 1291 N N . TRP A 1 162 ? 32.700 5.895 -49.082 1.00 90.12 162 TRP A N 1
ATOM 1292 C CA . TRP A 1 162 ? 33.003 5.209 -47.828 1.00 90.12 162 TRP A CA 1
ATOM 1293 C C . TRP A 1 162 ? 31.864 5.327 -46.806 1.00 90.12 162 TRP A C 1
ATOM 1295 O O . TRP A 1 162 ? 31.496 4.332 -46.180 1.00 90.12 162 TRP A O 1
ATOM 1305 N N . ALA A 1 163 ? 31.276 6.518 -46.650 1.00 87.56 163 ALA A N 1
ATOM 1306 C CA . ALA A 1 163 ? 30.166 6.731 -45.724 1.00 87.56 163 ALA A CA 1
ATOM 1307 C C . ALA A 1 163 ? 28.904 5.955 -46.145 1.00 87.56 163 ALA A C 1
ATOM 1309 O O . ALA A 1 163 ? 28.240 5.360 -45.294 1.00 87.56 163 ALA A O 1
ATOM 1310 N N . VAL A 1 164 ? 28.592 5.923 -47.447 1.00 89.81 164 VAL A N 1
ATOM 1311 C CA . VAL A 1 164 ? 27.468 5.145 -47.992 1.00 89.81 164 VAL A CA 1
ATOM 1312 C C . VAL A 1 164 ? 27.700 3.649 -47.833 1.00 89.81 164 VAL A C 1
ATOM 1314 O O . VAL A 1 164 ? 26.817 2.971 -47.316 1.00 89.81 164 VAL A O 1
ATOM 1317 N N . ASP A 1 165 ? 28.872 3.145 -48.211 1.00 89.19 165 ASP A N 1
ATOM 1318 C CA . ASP A 1 165 ? 29.214 1.724 -48.117 1.00 89.19 165 ASP A CA 1
ATOM 1319 C C . ASP A 1 165 ? 29.158 1.251 -46.659 1.00 89.19 165 ASP A C 1
ATOM 1321 O O . ASP A 1 165 ? 28.573 0.212 -46.357 1.00 89.19 165 ASP A O 1
ATOM 1325 N N . THR A 1 166 ? 29.684 2.054 -45.729 1.00 86.81 166 THR A N 1
ATOM 1326 C CA . THR A 1 166 ? 29.634 1.764 -44.286 1.00 86.81 166 THR A CA 1
ATOM 1327 C C . THR A 1 166 ? 28.197 1.750 -43.762 1.00 86.81 166 THR A C 1
ATOM 1329 O O . THR A 1 166 ? 27.817 0.857 -43.002 1.00 86.81 166 THR A O 1
ATOM 1332 N N . ALA A 1 167 ? 27.368 2.713 -44.178 1.00 86.06 167 ALA A N 1
ATOM 1333 C CA . ALA A 1 167 ? 25.961 2.750 -43.794 1.00 86.06 167 ALA A CA 1
ATOM 1334 C C . ALA A 1 167 ? 25.186 1.551 -44.366 1.00 86.06 167 ALA A C 1
ATOM 1336 O O . ALA A 1 167 ? 24.415 0.921 -43.643 1.00 86.06 167 ALA A O 1
ATOM 1337 N N . GLN A 1 168 ? 25.407 1.206 -45.637 1.00 88.44 168 GLN A N 1
ATOM 1338 C CA . GLN A 1 168 ? 24.790 0.049 -46.288 1.00 88.44 168 GLN A CA 1
ATOM 1339 C C . GLN A 1 168 ? 25.209 -1.270 -45.636 1.00 88.44 168 GLN A C 1
ATOM 1341 O O . GLN A 1 168 ? 24.351 -2.128 -45.410 1.00 88.44 168 GLN A O 1
ATOM 1346 N N . ASP A 1 169 ? 26.488 -1.425 -45.286 1.00 87.50 169 ASP A N 1
ATOM 1347 C CA . ASP A 1 169 ? 26.987 -2.599 -44.567 1.00 87.50 169 ASP A CA 1
ATOM 1348 C C . ASP A 1 169 ? 26.293 -2.738 -43.208 1.00 87.50 169 ASP A C 1
ATOM 1350 O O . ASP A 1 169 ? 25.787 -3.809 -42.872 1.00 87.50 169 ASP A O 1
ATOM 1354 N N . TRP A 1 170 ? 26.158 -1.636 -42.463 1.00 87.12 170 TRP A N 1
ATOM 1355 C CA . TRP A 1 170 ? 25.442 -1.641 -41.189 1.00 87.12 170 TRP A CA 1
ATOM 1356 C C . TRP A 1 170 ? 23.957 -1.989 -41.347 1.00 87.12 170 TRP A C 1
ATOM 1358 O O . TRP A 1 170 ? 23.455 -2.828 -40.597 1.00 87.12 170 TRP A O 1
ATOM 1368 N N . TYR A 1 171 ? 23.262 -1.408 -42.332 1.00 85.50 171 TYR A N 1
ATOM 1369 C CA . TYR A 1 171 ? 21.861 -1.746 -42.617 1.00 85.50 171 TYR A CA 1
ATOM 1370 C C . TYR A 1 171 ? 21.674 -3.206 -43.013 1.00 85.50 171 TYR A C 1
ATOM 1372 O O . TYR A 1 171 ? 20.655 -3.798 -42.678 1.00 85.50 171 TYR A O 1
ATOM 1380 N N . SER A 1 172 ? 22.641 -3.781 -43.722 1.00 85.50 172 SER A N 1
ATOM 1381 C CA . SER A 1 172 ? 22.538 -5.151 -44.220 1.00 85.50 172 SER A CA 1
ATOM 1382 C C . SER A 1 172 ? 22.903 -6.181 -43.154 1.00 85.50 172 SER A C 1
ATOM 1384 O O . SER A 1 172 ? 22.302 -7.250 -43.111 1.00 85.50 172 SER A O 1
ATOM 1386 N N . ARG A 1 173 ? 23.892 -5.882 -42.303 1.00 84.62 173 ARG A N 1
ATOM 1387 C CA . ARG A 1 173 ? 24.462 -6.851 -41.355 1.00 84.62 173 ARG A CA 1
ATOM 1388 C C . ARG A 1 173 ? 23.989 -6.678 -39.921 1.00 84.62 173 ARG A C 1
ATOM 1390 O O . ARG A 1 173 ? 23.796 -7.671 -39.239 1.00 84.62 173 ARG A O 1
ATOM 1397 N N . SER A 1 174 ? 23.837 -5.441 -39.460 1.00 82.88 174 SER A N 1
ATOM 1398 C CA . SER A 1 174 ? 23.646 -5.139 -38.035 1.00 82.88 174 SER A CA 1
ATOM 1399 C C . SER A 1 174 ? 22.235 -4.660 -37.714 1.00 82.88 174 SER A C 1
ATOM 1401 O O . SER A 1 174 ? 21.737 -4.895 -36.615 1.00 82.88 174 SER A O 1
ATOM 1403 N N . PHE A 1 175 ? 21.586 -3.956 -38.642 1.00 82.75 175 PHE A N 1
ATOM 1404 C CA . PHE A 1 175 ? 20.255 -3.403 -38.408 1.00 82.75 175 PHE A CA 1
ATOM 1405 C C . PHE A 1 175 ? 19.148 -4.460 -38.248 1.00 82.75 175 PHE A C 1
ATOM 1407 O O . PHE A 1 175 ? 18.315 -4.262 -37.362 1.00 82.75 175 PHE A O 1
ATOM 1414 N N . PRO A 1 176 ? 19.135 -5.592 -38.986 1.00 85.69 176 PRO A N 1
ATOM 1415 C CA . PRO A 1 176 ? 18.166 -6.663 -38.750 1.00 85.69 176 PRO A CA 1
ATOM 1416 C C . PRO A 1 176 ? 18.236 -7.181 -37.311 1.00 85.69 176 PRO A C 1
ATOM 1418 O O . PRO A 1 176 ? 17.219 -7.220 -36.628 1.00 85.69 176 PRO A O 1
ATOM 1421 N N . ASP A 1 177 ? 19.444 -7.410 -36.790 1.00 79.50 177 ASP A N 1
ATOM 1422 C CA . ASP A 1 177 ? 19.638 -7.818 -35.395 1.00 79.50 177 ASP A CA 1
ATOM 1423 C C . ASP A 1 177 ? 19.140 -6.759 -34.401 1.00 79.50 177 ASP A C 1
ATOM 1425 O O . ASP A 1 177 ? 18.725 -7.085 -33.291 1.00 79.50 177 ASP A O 1
ATOM 1429 N N . VAL A 1 178 ? 19.234 -5.465 -34.728 1.00 78.94 178 VAL A N 1
ATOM 1430 C CA . VAL A 1 178 ? 18.671 -4.393 -33.885 1.00 78.94 178 VAL A CA 1
ATOM 1431 C C . VAL A 1 178 ? 17.144 -4.469 -33.873 1.00 78.94 178 VAL A C 1
ATOM 1433 O O . VAL A 1 178 ? 16.553 -4.355 -32.800 1.00 78.94 178 VAL A O 1
ATOM 1436 N N . LEU A 1 179 ? 16.514 -4.693 -35.029 1.00 78.12 179 LEU A N 1
ATOM 1437 C CA . LEU A 1 179 ? 15.061 -4.838 -35.143 1.00 78.12 179 LEU A CA 1
ATOM 1438 C C . LEU A 1 179 ? 14.554 -6.080 -34.411 1.00 78.12 179 LEU A C 1
ATOM 1440 O O . LEU A 1 179 ? 13.636 -5.961 -33.603 1.00 78.12 179 LEU A O 1
ATOM 1444 N N . ASP A 1 180 ? 15.188 -7.234 -34.616 1.00 80.56 180 ASP A N 1
ATOM 1445 C CA . ASP A 1 180 ? 14.815 -8.487 -33.954 1.00 80.56 180 ASP A CA 1
ATOM 1446 C C . ASP A 1 180 ? 14.915 -8.355 -32.432 1.00 80.56 180 ASP A C 1
ATOM 1448 O O . ASP A 1 180 ? 14.027 -8.778 -31.690 1.00 80.56 180 ASP A O 1
ATOM 1452 N N . ARG A 1 181 ? 15.967 -7.688 -31.944 1.00 77.50 181 ARG A N 1
ATOM 1453 C CA . ARG A 1 181 ? 16.134 -7.428 -30.511 1.00 77.50 181 ARG A CA 1
ATOM 1454 C C . ARG A 1 181 ? 15.127 -6.414 -29.967 1.00 77.50 181 ARG A C 1
ATOM 1456 O O . ARG A 1 181 ? 14.678 -6.583 -28.836 1.00 77.50 181 ARG A O 1
ATOM 1463 N N . HIS A 1 182 ? 14.747 -5.390 -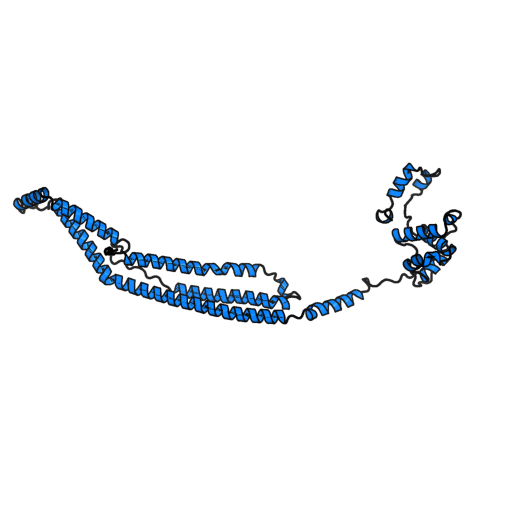30.734 1.00 76.44 182 HIS A N 1
ATOM 1464 C CA . HIS A 1 182 ? 13.672 -4.468 -30.338 1.00 76.44 182 HIS A CA 1
ATOM 1465 C C . HIS A 1 182 ? 12.314 -5.165 -30.292 1.00 76.44 182 HIS A C 1
ATOM 1467 O O . HIS A 1 182 ? 11.547 -4.970 -29.350 1.00 76.44 182 HIS A O 1
ATOM 1473 N N . GLN A 1 183 ? 12.030 -6.018 -31.276 1.00 81.38 183 GLN A N 1
ATOM 1474 C CA . GLN A 1 183 ? 10.824 -6.836 -31.303 1.00 81.38 183 GLN A CA 1
ATOM 1475 C C . GLN A 1 183 ? 10.780 -7.777 -30.096 1.00 81.38 183 GLN A C 1
ATOM 1477 O O . GLN A 1 183 ? 9.760 -7.833 -29.409 1.00 81.38 183 GLN A O 1
ATOM 1482 N N . GLN A 1 184 ? 11.885 -8.465 -29.798 1.00 79.75 184 GLN A N 1
ATOM 1483 C CA . GLN A 1 184 ? 11.984 -9.316 -28.614 1.00 79.75 184 GLN A CA 1
ATOM 1484 C C . GLN A 1 184 ? 11.779 -8.504 -27.331 1.00 79.75 184 GLN A C 1
ATOM 1486 O O . GLN A 1 184 ? 10.949 -8.875 -26.510 1.00 79.75 184 GLN A O 1
ATOM 1491 N N . SER A 1 185 ? 12.443 -7.351 -27.198 1.00 74.50 185 SER A N 1
ATOM 1492 C CA . SER A 1 185 ? 12.272 -6.454 -26.049 1.00 74.50 185 SER A CA 1
ATOM 1493 C C . SER A 1 185 ? 10.819 -5.988 -25.890 1.00 74.50 185 SER A C 1
ATOM 1495 O O . SER A 1 185 ? 10.299 -5.947 -24.777 1.00 74.50 185 SER A O 1
ATOM 1497 N N . SER A 1 186 ? 10.128 -5.706 -26.995 1.00 75.44 186 SER A N 1
ATOM 1498 C CA . SER A 1 186 ? 8.711 -5.333 -26.991 1.00 75.44 186 SER A CA 1
ATOM 1499 C C . SER A 1 186 ? 7.809 -6.484 -26.528 1.00 75.44 186 SER A C 1
ATOM 1501 O O . SER A 1 186 ? 6.890 -6.273 -25.732 1.00 75.44 186 SER A O 1
ATOM 1503 N N . GLU A 1 187 ? 8.067 -7.716 -26.978 1.00 82.88 187 GLU A N 1
ATOM 1504 C CA . GLU A 1 187 ? 7.343 -8.903 -26.503 1.00 82.88 187 GLU A CA 1
ATOM 1505 C C . GLU A 1 187 ? 7.665 -9.231 -25.035 1.00 82.88 187 GLU A C 1
ATOM 1507 O O . GLU A 1 187 ? 6.759 -9.606 -24.285 1.00 82.88 187 GLU A O 1
ATOM 1512 N N . ASP A 1 188 ? 8.900 -9.005 -24.583 1.00 77.25 188 ASP A N 1
ATOM 1513 C CA . ASP A 1 188 ? 9.298 -9.151 -23.180 1.00 77.25 188 ASP A CA 1
ATOM 1514 C C . ASP A 1 188 ? 8.558 -8.140 -22.296 1.00 77.25 188 ASP A C 1
ATOM 1516 O O . ASP A 1 188 ? 7.973 -8.522 -21.281 1.00 77.25 188 ASP A O 1
ATOM 1520 N N . VAL A 1 189 ? 8.480 -6.870 -22.714 1.00 74.31 189 VAL A N 1
ATOM 1521 C CA . VAL A 1 189 ? 7.684 -5.832 -22.036 1.00 74.31 189 VAL A CA 1
ATOM 1522 C C . VAL A 1 189 ? 6.207 -6.210 -21.999 1.00 74.31 189 VAL A C 1
ATOM 1524 O O . VAL A 1 189 ? 5.557 -6.091 -20.964 1.00 74.31 189 VAL A O 1
ATOM 1527 N N . LYS A 1 190 ? 5.643 -6.695 -23.104 1.00 81.50 190 LYS A N 1
ATOM 1528 C CA . LYS A 1 190 ? 4.245 -7.143 -23.158 1.00 81.50 190 LYS A CA 1
ATOM 1529 C C . LYS A 1 190 ? 3.990 -8.327 -22.224 1.00 81.50 190 LYS A C 1
ATOM 1531 O O . LYS A 1 190 ? 2.961 -8.361 -21.547 1.00 81.50 190 LYS A O 1
ATOM 1536 N N . SER A 1 191 ? 4.903 -9.295 -22.175 1.00 79.94 191 SER A N 1
ATOM 1537 C CA . SER A 1 191 ? 4.852 -10.428 -21.245 1.00 79.94 191 SER A CA 1
ATOM 1538 C C . SER A 1 191 ? 4.938 -9.952 -19.792 1.00 79.94 191 SER A C 1
ATOM 1540 O O . SER A 1 191 ? 4.126 -10.352 -18.953 1.00 79.94 191 SER A O 1
ATOM 1542 N N . PHE A 1 192 ? 5.843 -9.013 -19.515 1.00 78.62 192 PHE A N 1
ATOM 1543 C CA . PHE A 1 192 ? 5.967 -8.331 -18.233 1.00 78.62 192 PHE A CA 1
ATOM 1544 C C . PHE A 1 192 ? 4.664 -7.625 -17.837 1.00 78.62 192 PHE A C 1
ATOM 1546 O O . PHE A 1 192 ? 4.153 -7.884 -16.753 1.00 78.62 192 PHE A O 1
ATOM 1553 N N . LEU A 1 193 ? 4.062 -6.824 -18.719 1.00 79.38 193 LEU A N 1
ATOM 1554 C CA . LEU A 1 193 ? 2.793 -6.135 -18.464 1.00 79.38 193 LEU A CA 1
ATOM 1555 C C . LEU A 1 193 ? 1.656 -7.112 -18.162 1.00 79.38 193 LEU A C 1
ATOM 1557 O O . LEU A 1 193 ? 0.899 -6.905 -17.217 1.00 79.38 193 LEU A O 1
ATOM 1561 N N . LYS A 1 194 ? 1.544 -8.203 -18.928 1.00 81.12 194 LYS A N 1
ATOM 1562 C CA . LYS A 1 194 ? 0.567 -9.263 -18.638 1.00 81.12 194 LYS A CA 1
ATOM 1563 C C . LYS A 1 194 ? 0.791 -9.863 -17.253 1.00 81.12 194 LYS A C 1
ATOM 1565 O O . LYS A 1 194 ? -0.174 -10.079 -16.527 1.00 81.12 194 LYS A O 1
ATOM 1570 N N . CYS A 1 195 ? 2.045 -10.113 -16.884 1.00 78.44 195 CYS A N 1
ATOM 1571 C CA . CYS A 1 195 ? 2.395 -10.614 -15.560 1.00 78.44 195 CYS A CA 1
ATOM 1572 C C . CYS A 1 195 ? 2.004 -9.619 -14.459 1.00 78.44 195 CYS A C 1
ATOM 1574 O O . CYS A 1 195 ? 1.307 -9.993 -13.523 1.00 78.44 195 CYS A O 1
ATOM 1576 N N . VAL A 1 196 ? 2.370 -8.343 -14.615 1.00 76.75 196 VAL A N 1
ATOM 1577 C CA . VAL A 1 196 ? 2.011 -7.249 -13.700 1.00 76.75 196 VAL A CA 1
ATOM 1578 C C . VAL A 1 196 ? 0.494 -7.188 -13.505 1.00 76.75 196 VAL A C 1
ATOM 1580 O O . VAL A 1 196 ? 0.018 -7.195 -12.373 1.00 76.75 196 VAL A O 1
ATOM 1583 N N . LEU A 1 197 ? -0.280 -7.188 -14.594 1.00 80.81 197 LEU A N 1
ATOM 1584 C CA . LEU A 1 197 ? -1.744 -7.145 -14.543 1.00 80.81 197 LEU A CA 1
ATOM 1585 C C . LEU A 1 197 ? -2.342 -8.385 -13.866 1.00 80.81 197 LEU A C 1
ATOM 1587 O O . LEU A 1 197 ? -3.257 -8.255 -13.054 1.00 80.81 197 LEU A O 1
ATOM 1591 N N . ASN A 1 198 ? -1.814 -9.578 -14.150 1.00 79.44 198 ASN A N 1
ATOM 1592 C CA . ASN A 1 198 ? -2.245 -10.812 -13.490 1.00 79.44 198 ASN A CA 1
ATOM 1593 C C . ASN A 1 198 ? -1.922 -10.797 -11.990 1.00 79.44 198 ASN A C 1
ATOM 1595 O O . ASN A 1 198 ? -2.766 -11.186 -11.183 1.00 79.44 198 ASN A O 1
ATOM 1599 N N . ASN A 1 199 ? -0.742 -10.301 -11.609 1.00 79.62 199 ASN A N 1
ATOM 1600 C CA . ASN A 1 199 ? -0.342 -10.145 -10.214 1.00 79.62 199 ASN A CA 1
ATOM 1601 C C . ASN A 1 199 ? -1.262 -9.168 -9.486 1.00 79.62 199 ASN A C 1
ATOM 1603 O O . ASN A 1 199 ? -1.796 -9.515 -8.434 1.00 79.62 199 ASN A O 1
ATOM 1607 N N . TYR A 1 200 ? -1.549 -8.002 -10.072 1.00 80.75 200 TYR A N 1
ATOM 1608 C CA . TYR A 1 200 ? -2.523 -7.070 -9.503 1.00 80.75 200 TYR A CA 1
ATOM 1609 C C . TYR A 1 200 ? -3.919 -7.685 -9.389 1.00 80.75 200 TYR A C 1
ATOM 1611 O O . TYR A 1 200 ? -4.550 -7.547 -8.346 1.00 80.75 200 TYR A O 1
ATOM 1619 N N . SER A 1 201 ? -4.389 -8.421 -10.400 1.00 82.81 201 SER A N 1
ATOM 1620 C CA . SER A 1 201 ? -5.666 -9.142 -10.319 1.00 82.81 201 SER A CA 1
ATOM 1621 C C . SER A 1 201 ? -5.680 -10.155 -9.167 1.00 82.81 201 SER A C 1
ATOM 1623 O O . SER A 1 201 ? -6.679 -10.269 -8.455 1.00 82.81 201 SER A O 1
ATOM 1625 N N . GLY A 1 202 ? -4.578 -10.880 -8.960 1.00 85.38 202 GLY A N 1
ATOM 1626 C CA . GLY A 1 202 ? -4.413 -11.816 -7.849 1.00 85.38 202 GLY A CA 1
ATOM 1627 C C . GLY A 1 202 ? -4.422 -11.119 -6.487 1.00 85.38 202 GLY A C 1
ATOM 1628 O O . GLY A 1 202 ? -5.121 -11.566 -5.578 1.00 85.38 202 GLY A O 1
ATOM 1629 N N . ILE A 1 203 ? -3.711 -9.993 -6.359 1.00 84.69 203 ILE A N 1
ATOM 1630 C CA . ILE A 1 203 ? -3.729 -9.146 -5.158 1.00 84.69 203 ILE A CA 1
ATOM 1631 C C . ILE A 1 203 ? -5.151 -8.656 -4.891 1.00 84.69 203 ILE A C 1
ATOM 1633 O O . ILE A 1 203 ? -5.647 -8.833 -3.786 1.00 84.69 203 ILE A O 1
ATOM 1637 N N . CYS A 1 204 ? -5.854 -8.114 -5.888 1.00 83.81 204 CYS A N 1
ATOM 1638 C CA . CYS A 1 204 ? -7.236 -7.660 -5.725 1.00 83.81 204 CYS A CA 1
ATOM 1639 C C . CYS A 1 204 ? -8.151 -8.773 -5.193 1.00 83.81 204 CYS A C 1
ATOM 1641 O O . CYS A 1 204 ? -8.957 -8.524 -4.296 1.00 83.81 204 CYS A O 1
ATOM 1643 N N . PHE A 1 205 ? -8.003 -10.005 -5.688 1.00 87.25 205 PHE A N 1
ATOM 1644 C CA . PHE A 1 205 ? -8.763 -11.150 -5.187 1.00 87.25 205 PHE A CA 1
ATOM 1645 C C . PHE A 1 205 ? -8.410 -11.496 -3.730 1.00 87.25 205 PHE A C 1
ATOM 1647 O O . PHE A 1 205 ? -9.304 -11.638 -2.892 1.00 87.25 205 PHE A O 1
ATOM 1654 N N . LYS A 1 206 ? -7.115 -11.577 -3.395 1.00 87.31 206 LYS A N 1
ATOM 1655 C CA . LYS A 1 206 ? -6.641 -11.833 -2.023 1.00 87.31 206 LYS A CA 1
ATOM 1656 C C . LYS A 1 206 ? -7.080 -10.749 -1.040 1.00 87.31 206 LYS A C 1
ATOM 1658 O O . LYS A 1 206 ? -7.521 -11.073 0.064 1.00 87.31 206 LYS A O 1
ATOM 1663 N N . LEU A 1 207 ? -7.001 -9.481 -1.441 1.00 87.62 207 LEU A N 1
ATOM 1664 C CA . LEU A 1 207 ? -7.453 -8.334 -0.656 1.00 87.62 207 LEU A CA 1
ATOM 1665 C C . LEU A 1 207 ? -8.962 -8.371 -0.457 1.00 87.62 207 LEU A C 1
ATOM 1667 O O . LEU A 1 207 ? -9.428 -8.188 0.662 1.00 87.62 207 LEU A O 1
ATOM 1671 N N . SER A 1 208 ? -9.733 -8.681 -1.500 1.00 88.00 208 SER A N 1
ATOM 1672 C CA . SER A 1 208 ? -11.185 -8.833 -1.391 1.00 88.00 208 SER A CA 1
ATOM 1673 C C . SER A 1 208 ? -11.566 -9.941 -0.400 1.00 88.00 208 SER A C 1
ATOM 1675 O O . SER A 1 208 ? -12.399 -9.731 0.488 1.00 88.00 208 SER A O 1
ATOM 1677 N N . SER A 1 209 ? -10.893 -11.092 -0.478 1.00 89.38 209 SER A N 1
ATOM 1678 C CA . SER A 1 209 ? -11.074 -12.192 0.473 1.00 89.38 209 SER A CA 1
ATOM 1679 C C . SER A 1 209 ? -10.670 -11.788 1.895 1.00 89.38 209 SER A C 1
ATOM 1681 O O . SER A 1 209 ? -11.428 -12.007 2.839 1.00 89.38 209 SER A O 1
ATOM 1683 N N . SER A 1 210 ? -9.503 -11.162 2.067 1.00 87.69 210 SER A N 1
ATOM 1684 C CA . SER A 1 210 ? -9.001 -10.718 3.375 1.00 87.69 210 SER A CA 1
ATOM 1685 C C . SER A 1 210 ? -9.905 -9.660 4.005 1.00 87.69 210 SER A C 1
ATOM 1687 O O . SER A 1 210 ? -10.186 -9.726 5.199 1.00 87.69 210 SER A O 1
ATOM 1689 N N . CYS A 1 211 ? -10.413 -8.723 3.205 1.00 88.19 211 CYS A N 1
ATOM 1690 C CA . CYS A 1 211 ? -11.380 -7.716 3.628 1.00 88.19 211 CYS A CA 1
ATOM 1691 C C . CYS A 1 211 ? -12.684 -8.379 4.083 1.00 88.19 211 CYS A C 1
ATOM 1693 O O . CYS A 1 211 ? -13.190 -8.068 5.157 1.00 88.19 211 CYS A O 1
ATOM 1695 N N . SER A 1 212 ? -13.183 -9.364 3.332 1.00 88.31 212 SER A N 1
ATOM 1696 C CA . SER A 1 212 ? -14.383 -10.122 3.708 1.00 88.31 212 SER A CA 1
ATOM 1697 C C . SER A 1 212 ? -14.202 -10.876 5.032 1.00 88.31 212 SER A C 1
ATOM 1699 O O . SER A 1 212 ? -15.094 -10.860 5.879 1.00 88.31 212 SER A O 1
ATOM 1701 N N . ILE A 1 213 ? -13.033 -11.489 5.255 1.00 88.50 213 ILE A N 1
ATOM 1702 C CA . ILE A 1 213 ? -12.689 -12.135 6.532 1.00 88.50 213 ILE A CA 1
ATOM 1703 C C . ILE A 1 213 ? -12.637 -11.098 7.659 1.00 88.50 213 ILE A C 1
ATOM 1705 O O . ILE A 1 213 ? -13.219 -11.317 8.720 1.00 88.50 213 ILE A O 1
ATOM 1709 N N . ALA A 1 214 ? -11.978 -9.959 7.434 1.00 85.69 214 ALA A N 1
ATOM 1710 C CA . ALA A 1 214 ? -11.875 -8.893 8.424 1.00 85.69 214 ALA A CA 1
ATOM 1711 C C . ALA A 1 214 ? -13.250 -8.317 8.790 1.00 85.69 214 ALA A C 1
ATOM 1713 O O . ALA A 1 214 ? -13.537 -8.138 9.974 1.00 85.69 214 ALA A O 1
ATOM 1714 N N . LEU A 1 215 ? -14.119 -8.097 7.800 1.00 86.06 215 LEU A N 1
ATOM 1715 C CA . LEU A 1 215 ? -15.500 -7.663 7.994 1.00 86.06 215 LEU A CA 1
ATOM 1716 C C . LEU A 1 215 ? -16.299 -8.687 8.793 1.00 86.06 215 LEU A C 1
ATOM 1718 O O . LEU A 1 215 ? -16.921 -8.313 9.781 1.00 86.06 215 LEU A O 1
ATOM 1722 N N . ASN A 1 216 ? -16.242 -9.969 8.428 1.00 89.12 216 ASN A N 1
ATOM 1723 C CA . ASN A 1 216 ? -16.949 -11.023 9.155 1.00 89.12 216 ASN A CA 1
ATOM 1724 C C . ASN A 1 216 ? -16.459 -11.148 10.603 1.00 89.12 216 ASN A C 1
ATOM 1726 O O . ASN A 1 216 ? -17.275 -11.233 11.517 1.00 89.12 216 ASN A O 1
ATOM 1730 N N . ASN A 1 217 ? -15.146 -11.097 10.833 1.00 87.69 217 ASN A N 1
ATOM 1731 C CA . ASN A 1 217 ? -14.572 -11.150 12.179 1.00 87.69 217 ASN A CA 1
ATOM 1732 C C . ASN A 1 217 ? -14.956 -9.922 13.013 1.00 87.69 217 ASN A C 1
ATOM 1734 O O . ASN A 1 217 ? -15.272 -10.052 14.194 1.00 87.69 217 ASN A O 1
ATOM 1738 N N . THR A 1 218 ? -14.975 -8.739 12.395 1.00 83.25 218 THR A N 1
ATOM 1739 C CA . THR A 1 218 ? -15.416 -7.499 13.047 1.00 83.25 218 THR A CA 1
ATOM 1740 C C . THR A 1 218 ? -16.914 -7.543 13.347 1.00 83.25 218 THR A C 1
ATOM 1742 O O . THR A 1 218 ? -17.332 -7.163 14.433 1.00 83.25 218 THR A O 1
ATOM 1745 N N . ALA A 1 219 ? -17.736 -8.051 12.428 1.00 85.94 219 ALA A N 1
ATOM 1746 C CA . ALA A 1 219 ? -19.177 -8.208 12.622 1.00 85.94 219 ALA A CA 1
ATOM 1747 C C . ALA A 1 219 ? -19.515 -9.266 13.686 1.00 85.94 219 ALA A C 1
ATOM 1749 O O . ALA A 1 219 ? -20.508 -9.133 14.396 1.00 85.94 219 ALA A O 1
ATOM 1750 N N . ALA A 1 220 ? -18.677 -10.295 13.832 1.00 87.44 220 ALA A N 1
ATOM 1751 C CA . ALA A 1 220 ? -18.790 -11.298 14.886 1.00 87.44 220 ALA A CA 1
ATOM 1752 C C . ALA A 1 220 ? -18.377 -10.771 16.274 1.00 87.44 220 ALA A C 1
ATOM 1754 O O . ALA A 1 220 ? -18.558 -11.474 17.274 1.00 87.44 220 ALA A O 1
ATOM 1755 N N . PHE A 1 221 ? -17.826 -9.555 16.368 1.00 88.00 221 PHE A N 1
ATOM 1756 C CA . PHE A 1 221 ? -17.494 -8.940 17.646 1.00 88.00 221 PHE A CA 1
ATOM 1757 C C . PHE A 1 221 ? -18.759 -8.684 18.472 1.00 88.00 221 PHE A C 1
ATOM 1759 O O . PHE A 1 221 ? -19.675 -7.969 18.068 1.00 88.00 221 PHE A O 1
ATOM 1766 N N . VAL A 1 222 ? -18.784 -9.229 19.688 1.00 88.31 222 VAL A N 1
ATOM 1767 C CA . VAL A 1 222 ? -19.908 -9.078 20.614 1.00 88.31 222 VAL A CA 1
ATOM 1768 C C . VAL A 1 222 ? -19.522 -8.107 21.727 1.00 88.31 222 VAL A C 1
ATOM 1770 O O . VAL A 1 222 ? -18.811 -8.472 22.666 1.00 88.31 222 VAL A O 1
ATOM 1773 N N . SER A 1 223 ? -20.035 -6.877 21.663 1.00 81.00 223 SER A N 1
ATOM 1774 C CA . SER A 1 223 ? -19.752 -5.827 22.655 1.00 81.00 223 SER A CA 1
ATOM 1775 C C . SER A 1 223 ? -20.137 -6.225 24.084 1.00 81.00 223 SER A C 1
ATOM 1777 O O . SER A 1 223 ? -19.442 -5.865 25.033 1.00 81.00 223 SER A O 1
ATOM 1779 N N . THR A 1 224 ? -21.186 -7.034 24.259 1.00 83.38 224 THR A N 1
ATOM 1780 C CA . THR A 1 224 ? -21.607 -7.503 25.587 1.00 83.38 224 THR A CA 1
ATOM 1781 C C . THR A 1 224 ? -20.540 -8.366 26.260 1.00 83.38 224 THR A C 1
ATOM 1783 O O . THR A 1 224 ? -20.342 -8.233 27.463 1.00 83.38 224 THR A O 1
ATOM 1786 N N . ARG A 1 225 ? -19.769 -9.169 25.510 1.00 82.81 225 ARG A N 1
ATOM 1787 C CA . ARG A 1 225 ? -18.640 -9.943 26.063 1.00 82.81 225 ARG A CA 1
ATOM 1788 C C . ARG A 1 225 ? -17.486 -9.050 26.519 1.00 82.81 225 ARG A C 1
ATOM 1790 O O . ARG A 1 225 ? -16.798 -9.395 27.474 1.00 82.81 225 ARG A O 1
ATOM 1797 N N . LEU A 1 226 ? -17.283 -7.907 25.859 1.00 83.25 226 LEU A N 1
ATOM 1798 C CA . LEU A 1 226 ? -16.275 -6.922 26.258 1.00 83.25 226 LEU A CA 1
ATOM 1799 C C . LEU A 1 226 ? -16.678 -6.195 27.552 1.00 83.25 226 LEU A C 1
ATOM 1801 O O . LEU A 1 226 ? -15.837 -5.975 28.427 1.00 83.25 226 LEU A O 1
ATOM 1805 N N . ILE A 1 227 ? -17.951 -5.804 27.657 1.00 79.56 227 ILE A N 1
ATOM 1806 C CA . ILE A 1 227 ? -18.442 -4.902 28.708 1.00 79.56 227 ILE A CA 1
ATOM 1807 C C . ILE A 1 227 ? -18.917 -5.663 29.957 1.00 79.56 227 ILE A C 1
ATOM 1809 O O . ILE A 1 227 ? -18.719 -5.167 31.063 1.00 79.56 227 ILE A O 1
ATOM 1813 N N . ALA A 1 228 ? -19.479 -6.869 29.836 1.00 80.94 228 ALA A N 1
ATOM 1814 C CA . ALA A 1 228 ? -20.023 -7.614 30.981 1.00 80.94 228 ALA A CA 1
ATOM 1815 C C . ALA A 1 228 ? -19.033 -7.774 32.159 1.00 80.94 228 ALA A C 1
ATOM 1817 O O . ALA A 1 228 ? -19.412 -7.453 33.286 1.00 80.94 228 ALA A O 1
ATOM 1818 N N . PRO A 1 229 ? -17.741 -8.108 31.948 1.00 80.75 229 PRO A N 1
ATOM 1819 C CA . PRO A 1 229 ? -16.782 -8.187 33.053 1.00 80.75 229 PRO A CA 1
ATOM 1820 C C . PRO A 1 229 ? -16.500 -6.839 33.732 1.00 80.75 229 PRO A C 1
ATOM 1822 O O . PRO A 1 229 ? -15.964 -6.809 34.838 1.00 80.75 229 PRO A O 1
ATOM 1825 N N . LEU A 1 230 ? -16.773 -5.710 33.066 1.00 78.56 230 LEU A N 1
ATOM 1826 C CA . LEU A 1 230 ? -16.684 -4.382 33.678 1.00 78.56 230 LEU A CA 1
ATOM 1827 C C . LEU A 1 230 ? -17.903 -4.101 34.553 1.00 78.56 230 LEU A C 1
ATOM 1829 O O . LEU A 1 230 ? -17.716 -3.571 35.641 1.00 78.56 230 LEU A O 1
ATOM 1833 N N . HIS A 1 231 ? -19.107 -4.506 34.139 1.00 79.19 231 HIS A N 1
ATOM 1834 C CA . HIS A 1 231 ? -20.289 -4.418 35.003 1.00 79.19 231 HIS A CA 1
ATOM 1835 C C . HIS A 1 231 ? -20.093 -5.214 36.293 1.00 79.19 231 HIS A C 1
ATOM 1837 O O . HIS A 1 231 ? -20.253 -4.652 37.369 1.00 79.19 231 HIS A O 1
ATOM 1843 N N . GLU A 1 232 ? -19.614 -6.456 36.204 1.00 85.50 232 GLU A N 1
ATOM 1844 C CA . GLU A 1 232 ? -19.317 -7.265 37.396 1.00 85.50 232 GLU A CA 1
ATOM 1845 C C . GLU A 1 232 ? -18.256 -6.623 38.303 1.00 85.50 232 GLU A C 1
ATOM 1847 O O . GLU A 1 232 ? -18.318 -6.727 39.529 1.00 85.50 232 GLU A O 1
ATOM 1852 N N . LYS A 1 233 ? -17.245 -5.968 37.716 1.00 84.94 233 LYS A N 1
ATOM 1853 C CA . LYS A 1 233 ? -16.236 -5.230 38.487 1.00 84.94 233 LYS A CA 1
ATOM 1854 C C . LYS A 1 233 ? -16.838 -4.015 39.175 1.00 84.94 233 LYS A C 1
ATOM 1856 O O . LYS A 1 233 ? -16.587 -3.838 40.358 1.00 84.94 233 LYS A O 1
ATOM 1861 N N . ILE A 1 234 ? -17.648 -3.233 38.468 1.00 86.56 234 ILE A N 1
ATOM 1862 C CA . ILE A 1 234 ? -18.333 -2.066 39.026 1.00 86.56 234 ILE A CA 1
ATOM 1863 C C . ILE A 1 234 ? -19.261 -2.496 40.162 1.00 86.56 234 ILE A C 1
ATOM 1865 O O . ILE A 1 234 ? -19.256 -1.871 41.213 1.00 86.56 234 ILE A O 1
ATOM 1869 N N . GLU A 1 235 ? -20.010 -3.586 40.006 1.00 86.75 235 GLU A N 1
ATOM 1870 C CA . GLU A 1 235 ? -20.859 -4.124 41.075 1.00 86.75 235 GLU A CA 1
ATOM 1871 C C . GLU A 1 235 ? -20.041 -4.486 42.322 1.00 86.75 235 GLU A C 1
ATOM 1873 O O . GLU A 1 235 ? -20.426 -4.144 43.441 1.00 86.75 235 GLU A O 1
ATOM 1878 N N . LYS A 1 236 ? -18.866 -5.104 42.147 1.00 89.06 236 LYS A N 1
ATOM 1879 C CA . LYS A 1 236 ? -17.935 -5.379 43.254 1.00 89.06 236 LYS A CA 1
ATOM 1880 C C . LYS A 1 236 ? -17.356 -4.102 43.861 1.00 89.06 236 LYS A C 1
ATOM 1882 O O . LYS A 1 236 ? -17.221 -4.021 45.079 1.00 89.06 236 LYS A O 1
ATOM 1887 N N . GLU A 1 237 ? -17.020 -3.116 43.034 1.00 88.88 237 GLU A N 1
ATOM 1888 C CA . GLU A 1 237 ? -16.508 -1.818 43.475 1.00 88.88 237 GLU A CA 1
ATOM 1889 C C . GLU A 1 237 ? -17.559 -1.055 44.282 1.00 88.88 237 GLU A C 1
ATOM 1891 O O . GLU A 1 237 ? -17.234 -0.543 45.345 1.00 88.88 237 GLU A O 1
ATOM 1896 N N . VAL A 1 238 ? -18.828 -1.050 43.862 1.00 84.56 238 VAL A N 1
ATOM 1897 C CA . VAL A 1 238 ? -19.942 -0.423 44.597 1.00 84.56 238 VAL A CA 1
ATOM 1898 C C . VAL A 1 238 ? -20.106 -1.022 45.996 1.00 84.56 238 VAL A C 1
ATOM 1900 O O . VAL A 1 238 ? -20.435 -0.307 46.941 1.00 84.56 238 VAL A O 1
ATOM 1903 N N . LEU A 1 239 ? -19.837 -2.319 46.154 1.00 87.75 239 LEU A N 1
ATOM 1904 C CA . LEU A 1 239 ? -19.869 -2.996 47.451 1.00 87.75 239 LEU A CA 1
ATOM 1905 C C . LEU A 1 239 ? -18.598 -2.778 48.287 1.00 87.75 239 LEU A C 1
ATOM 1907 O O . LEU A 1 239 ? -18.556 -3.213 49.441 1.00 87.75 239 LEU A O 1
ATOM 1911 N N . HIS A 1 240 ? -17.570 -2.119 47.748 1.00 90.81 240 HIS A N 1
ATOM 1912 C CA . HIS A 1 240 ? -16.303 -1.906 48.436 1.00 90.81 240 HIS A CA 1
ATOM 1913 C C . HIS A 1 240 ? -16.503 -1.082 49.723 1.00 90.81 240 HIS A C 1
ATOM 1915 O O . HIS A 1 240 ? -17.188 -0.059 49.682 1.00 90.81 240 HIS A O 1
ATOM 1921 N N . PRO A 1 241 ? -15.868 -1.440 50.859 1.00 88.06 241 PRO A N 1
ATOM 1922 C CA . PRO A 1 241 ? -16.072 -0.749 52.137 1.00 88.06 241 PRO A CA 1
ATOM 1923 C C . PRO A 1 241 ? -15.823 0.764 52.096 1.00 88.06 241 PRO A C 1
ATOM 1925 O O . PRO A 1 241 ? -16.489 1.510 52.801 1.00 88.06 241 PRO A O 1
ATOM 1928 N N . LEU A 1 242 ? -14.909 1.232 51.236 1.00 82.88 242 LEU A N 1
ATOM 1929 C CA . LEU A 1 242 ? -14.651 2.671 51.046 1.00 82.88 242 LEU A CA 1
ATOM 1930 C C . LEU A 1 242 ? -15.835 3.440 50.438 1.00 82.88 242 LEU A C 1
ATOM 1932 O O . LEU A 1 242 ? -15.893 4.658 50.579 1.00 82.88 242 LEU A O 1
ATOM 1936 N N . LEU A 1 243 ? -16.747 2.753 49.748 1.00 82.62 243 LEU A N 1
ATOM 1937 C CA . LEU A 1 243 ? -17.970 3.334 49.192 1.00 82.62 243 LEU A CA 1
ATOM 1938 C C . LEU A 1 243 ? -19.200 3.074 50.076 1.00 82.62 243 LEU A C 1
ATOM 1940 O O . LEU A 1 243 ? -20.268 3.629 49.814 1.00 82.62 243 LEU A O 1
ATOM 1944 N N . GLN A 1 244 ? -19.066 2.277 51.140 1.00 84.69 244 GLN A N 1
ATOM 1945 C CA . GLN A 1 244 ? -20.141 2.066 52.103 1.00 84.69 244 GLN A CA 1
ATOM 1946 C C . GLN A 1 244 ? -20.213 3.238 53.086 1.00 84.69 244 GLN A C 1
ATOM 1948 O O . GLN A 1 244 ? -19.202 3.755 53.560 1.00 84.69 244 GLN A O 1
ATOM 1953 N N . LYS A 1 245 ? -21.436 3.665 53.412 1.00 82.25 245 LYS A N 1
ATOM 1954 C CA . LYS A 1 245 ? -21.650 4.670 54.456 1.00 82.25 245 LYS A CA 1
ATOM 1955 C C . LYS A 1 245 ? -21.244 4.070 55.800 1.00 82.25 245 LYS A C 1
ATOM 1957 O O . LYS A 1 245 ? -21.764 3.027 56.184 1.00 82.25 245 LYS A O 1
ATOM 1962 N N . CYS A 1 246 ? -20.353 4.743 56.518 1.00 82.56 246 CYS A N 1
ATOM 1963 C CA . CYS A 1 246 ? -20.013 4.356 57.880 1.00 82.56 246 CYS A CA 1
ATOM 1964 C C . CYS A 1 246 ? -21.140 4.744 58.841 1.00 82.56 246 CYS A C 1
ATOM 1966 O O . CYS A 1 246 ? -21.630 5.876 58.807 1.00 82.56 246 CYS A O 1
ATOM 1968 N N . ASP A 1 247 ? -21.495 3.830 59.740 1.00 86.56 247 ASP A N 1
ATOM 1969 C CA . ASP A 1 247 ? -22.359 4.152 60.868 1.00 86.56 247 ASP A CA 1
ATOM 1970 C C . ASP A 1 247 ? -21.592 5.005 61.878 1.00 86.56 247 ASP A C 1
ATOM 1972 O O . ASP A 1 247 ? -20.535 4.614 62.383 1.00 86.56 247 ASP A O 1
ATOM 1976 N N . TYR A 1 248 ? -22.146 6.165 62.221 1.00 86.44 248 TYR A N 1
ATOM 1977 C CA . TYR A 1 248 ? -21.654 6.926 63.357 1.00 86.44 248 TYR A CA 1
ATOM 1978 C C . TYR A 1 248 ? -22.149 6.276 64.653 1.00 86.44 248 TYR A C 1
ATOM 1980 O O . TYR A 1 248 ? -23.352 6.164 64.894 1.00 86.44 248 TYR A O 1
ATOM 1988 N N . ARG A 1 249 ? -21.212 5.841 65.500 1.00 86.88 249 ARG A N 1
ATOM 1989 C CA . ARG A 1 249 ? -21.502 5.317 66.839 1.00 86.88 249 ARG A CA 1
ATOM 1990 C C . ARG A 1 249 ? -21.290 6.417 67.867 1.00 86.88 249 ARG A C 1
ATOM 1992 O O . ARG A 1 249 ? -20.166 6.872 68.069 1.00 86.88 249 ARG A O 1
ATOM 1999 N N . ASN A 1 250 ? -22.364 6.820 68.535 1.00 85.12 250 ASN A N 1
ATOM 2000 C CA . ASN A 1 250 ? -22.296 7.825 69.582 1.00 85.12 250 ASN A CA 1
ATOM 2001 C C . ASN A 1 250 ? -21.926 7.157 70.920 1.00 85.12 250 ASN A C 1
ATOM 2003 O O . ASN A 1 250 ? -22.770 6.566 71.603 1.00 85.12 250 ASN A O 1
ATOM 2007 N N . TYR A 1 251 ? -20.648 7.252 71.295 1.00 83.31 251 TYR A N 1
ATOM 2008 C CA . TYR A 1 251 ? -20.109 6.682 72.537 1.00 83.31 251 TYR A CA 1
ATOM 2009 C C . TYR A 1 251 ? -20.601 7.375 73.813 1.00 83.31 251 TYR A C 1
ATOM 2011 O O . TYR A 1 251 ? -20.528 6.771 74.876 1.00 83.31 251 TYR A O 1
ATOM 2019 N N . MET A 1 252 ? -21.183 8.576 73.714 1.00 82.69 252 MET A N 1
ATOM 2020 C CA . MET A 1 252 ? -21.891 9.207 74.838 1.00 82.69 252 MET A CA 1
ATOM 2021 C C . MET A 1 252 ? -23.246 8.536 75.119 1.00 82.69 252 MET A C 1
ATOM 2023 O O . MET A 1 252 ? -23.883 8.816 76.129 1.00 82.69 252 MET A O 1
ATOM 2027 N N . THR A 1 253 ? -23.694 7.646 74.227 1.00 82.12 253 THR A N 1
ATOM 2028 C CA . THR A 1 253 ? -24.923 6.849 74.356 1.00 82.12 253 THR A CA 1
ATOM 2029 C C . THR A 1 253 ? -24.641 5.350 74.224 1.00 82.12 253 THR A C 1
ATOM 2031 O O . THR A 1 253 ? -25.335 4.635 73.498 1.00 82.12 253 THR A O 1
ATOM 2034 N N . ASP A 1 254 ? -23.582 4.877 74.884 1.00 84.25 254 ASP A N 1
ATOM 2035 C CA . ASP A 1 254 ? -23.173 3.463 74.918 1.00 84.25 254 ASP A CA 1
ATOM 2036 C C . ASP A 1 254 ? -22.837 2.868 73.535 1.00 84.25 254 ASP A C 1
ATOM 2038 O O . ASP A 1 254 ? -23.028 1.679 73.281 1.00 84.25 254 ASP A O 1
ATOM 2042 N N . GLY A 1 255 ? -22.366 3.694 72.593 1.00 84.56 255 GLY A N 1
ATOM 2043 C CA . GLY A 1 255 ? -21.945 3.241 71.261 1.00 84.56 255 GLY A CA 1
ATOM 2044 C C . GLY A 1 255 ? -23.099 2.887 70.314 1.00 84.56 255 GLY A C 1
ATOM 2045 O O . GLY A 1 255 ? -22.888 2.186 69.313 1.00 84.56 255 GLY A O 1
ATOM 2046 N N . LYS A 1 256 ? -24.315 3.363 70.615 1.00 85.75 256 LYS A N 1
ATOM 2047 C CA . LYS A 1 256 ? -25.486 3.233 69.736 1.00 85.75 256 LYS A CA 1
ATOM 2048 C C . LYS A 1 256 ? -25.258 3.968 68.415 1.00 85.75 256 LYS A C 1
ATOM 2050 O O . LYS A 1 256 ? -24.602 5.009 68.374 1.00 85.75 256 LYS A O 1
ATOM 2055 N N . ILE A 1 257 ? -25.798 3.402 67.336 1.00 87.25 257 ILE A N 1
ATOM 2056 C CA . ILE A 1 257 ? -25.771 4.034 66.015 1.00 87.25 257 ILE A CA 1
ATOM 2057 C C . ILE A 1 257 ? -26.689 5.256 66.060 1.00 87.25 257 ILE A C 1
ATOM 2059 O O . ILE A 1 257 ? -27.862 5.142 66.421 1.00 87.25 257 ILE A O 1
ATOM 2063 N N . SER A 1 258 ? -26.138 6.402 65.684 1.00 88.12 258 SER A N 1
ATOM 2064 C CA . SER A 1 258 ? -26.817 7.694 65.658 1.00 88.12 258 SER A CA 1
ATOM 2065 C C . SER A 1 258 ? -26.509 8.396 64.341 1.00 88.12 258 SER A C 1
ATOM 2067 O O . SER A 1 258 ? -25.526 8.090 63.668 1.00 88.12 258 SER A O 1
ATOM 2069 N N . ARG A 1 259 ? -27.346 9.351 63.952 1.00 89.31 259 ARG A N 1
ATOM 2070 C CA . ARG A 1 259 ? -27.129 10.193 62.777 1.00 89.31 259 ARG A CA 1
ATOM 2071 C C . ARG A 1 259 ? -26.765 11.589 63.281 1.00 89.31 259 ARG A C 1
ATOM 2073 O O . ARG A 1 259 ? -27.634 12.223 63.872 1.00 89.31 259 ARG A O 1
ATOM 2080 N N . PRO A 1 260 ? -25.513 12.051 63.105 1.00 87.81 260 PRO A N 1
ATOM 2081 C CA . PRO A 1 260 ? -25.081 13.335 63.639 1.00 87.81 260 PRO A CA 1
ATOM 2082 C C . PRO A 1 260 ? -26.008 14.464 63.189 1.00 87.81 260 PRO A C 1
ATOM 2084 O O . PRO A 1 260 ? -26.234 14.654 61.993 1.00 87.81 260 PRO A O 1
ATOM 2087 N N . LEU A 1 261 ? -26.550 15.196 64.157 1.00 86.75 261 LEU A N 1
ATOM 2088 C CA . LEU A 1 261 ? -27.284 16.446 63.948 1.00 86.75 261 LEU A CA 1
ATOM 2089 C C . LEU A 1 261 ? -26.483 17.646 64.467 1.00 86.75 261 LEU A C 1
ATOM 2091 O O . LEU A 1 261 ? -26.860 18.796 64.248 1.00 86.75 261 LEU A O 1
ATOM 2095 N N . VAL A 1 262 ? -25.364 17.364 65.130 1.00 84.25 262 VAL A N 1
ATOM 2096 C CA . VAL A 1 262 ? -24.371 18.312 65.620 1.00 84.25 262 VAL A CA 1
ATOM 2097 C C . VAL A 1 262 ? -23.058 18.062 64.878 1.00 84.25 262 VAL A C 1
ATOM 2099 O O . VAL A 1 262 ? -22.838 16.986 64.322 1.00 84.25 262 VAL A O 1
ATOM 2102 N N . CYS A 1 263 ? -22.196 19.073 64.816 1.00 84.56 263 CYS A N 1
ATOM 2103 C CA . CYS A 1 263 ? -20.980 19.060 64.000 1.00 84.56 263 CYS A CA 1
ATOM 2104 C C . CYS A 1 263 ? -21.236 18.905 62.489 1.00 84.56 263 CYS A C 1
ATOM 2106 O O . CYS A 1 263 ? -20.449 18.312 61.750 1.00 84.56 263 CYS A O 1
ATOM 2108 N N . LEU A 1 264 ? -22.375 19.429 62.027 1.00 84.62 264 LEU A N 1
ATOM 2109 C CA . LEU A 1 264 ? -22.728 19.486 60.613 1.00 84.62 264 LEU A CA 1
ATOM 2110 C C . LEU A 1 264 ? -21.780 20.422 59.855 1.00 84.62 264 LEU A C 1
ATOM 2112 O O . LEU A 1 264 ? -21.211 21.363 60.427 1.00 84.62 264 LEU A O 1
ATOM 2116 N N . ASN A 1 265 ? -21.678 20.221 58.539 1.00 84.88 265 ASN A N 1
ATOM 2117 C CA . ASN A 1 265 ? -20.980 21.182 57.693 1.00 84.88 265 ASN A CA 1
ATOM 2118 C C . ASN A 1 265 ? -21.639 22.574 57.795 1.00 84.88 265 ASN A C 1
ATOM 2120 O O . ASN A 1 265 ? -22.782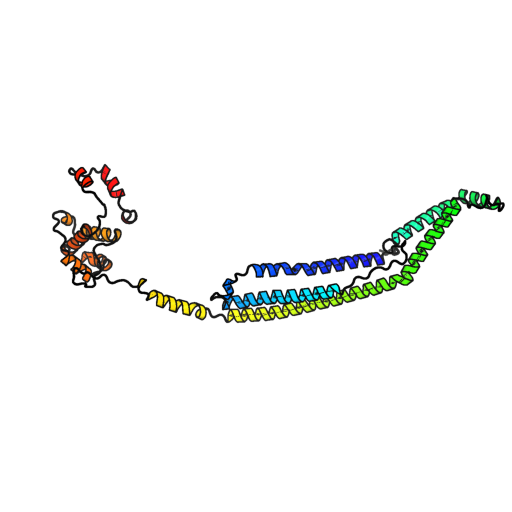 22.721 58.237 1.00 84.88 265 ASN A O 1
ATOM 2124 N N . ALA A 1 266 ? -20.895 23.617 57.432 1.00 83.00 266 ALA A N 1
ATOM 2125 C CA . ALA A 1 266 ? -21.305 24.985 57.723 1.00 83.00 266 ALA A CA 1
ATOM 2126 C C . ALA A 1 266 ? -22.654 25.375 57.085 1.00 83.00 266 ALA A C 1
ATOM 2128 O O . ALA A 1 266 ? -23.451 26.031 57.753 1.00 83.00 266 ALA A O 1
ATOM 2129 N N . SER A 1 267 ? -22.953 24.930 55.858 1.00 83.44 267 SER A N 1
ATOM 2130 C CA . SER A 1 267 ? -24.239 25.219 55.205 1.00 83.44 267 SER A CA 1
ATOM 2131 C C . SER A 1 267 ? -25.404 24.507 55.894 1.00 83.44 267 SER A C 1
ATOM 2133 O O . SER A 1 267 ? -26.402 25.141 56.228 1.00 83.44 267 SER A O 1
ATOM 2135 N N . GLN A 1 268 ? -25.253 23.218 56.212 1.00 85.94 268 GLN A N 1
ATOM 2136 C CA . GLN A 1 268 ? -26.272 22.449 56.934 1.00 85.94 268 GLN A CA 1
ATOM 2137 C C . GLN A 1 268 ? -26.550 23.020 58.327 1.00 85.94 268 GLN A C 1
ATOM 2139 O O . GLN A 1 268 ? -27.692 23.050 58.781 1.00 85.94 268 GLN A O 1
ATOM 2144 N N . ARG A 1 269 ? -25.506 23.500 59.009 1.00 86.12 269 ARG A N 1
ATOM 2145 C CA . ARG A 1 269 ? -25.624 24.132 60.324 1.00 86.12 269 ARG A CA 1
ATOM 2146 C C . ARG A 1 269 ? -26.369 25.461 60.256 1.00 86.12 269 ARG A C 1
ATOM 2148 O O . ARG A 1 269 ? -27.244 25.698 61.083 1.00 86.12 269 ARG A O 1
ATOM 2155 N N . VAL A 1 270 ? -26.039 26.312 59.283 1.00 85.69 270 VAL A N 1
ATOM 2156 C CA . VAL A 1 270 ? -26.735 27.589 59.065 1.00 85.69 270 VAL A CA 1
ATOM 2157 C C . VAL A 1 270 ? -28.207 27.346 58.744 1.00 85.69 270 VAL A C 1
ATOM 2159 O O . VAL A 1 270 ? -29.062 27.938 59.397 1.00 85.69 270 VAL A O 1
ATOM 2162 N N . ASP A 1 271 ? -28.513 26.426 57.826 1.00 86.44 271 ASP A N 1
ATOM 2163 C CA . ASP A 1 271 ? -29.894 26.064 57.482 1.00 86.44 271 ASP A CA 1
ATOM 2164 C C . ASP A 1 271 ? -30.675 25.552 58.707 1.00 86.44 271 ASP A C 1
ATOM 2166 O O . ASP A 1 271 ? -31.800 25.992 58.960 1.00 86.44 271 ASP A O 1
ATOM 2170 N N . LEU A 1 272 ? -30.054 24.697 59.530 1.00 86.25 272 LEU A N 1
ATOM 2171 C CA . LEU A 1 272 ? -30.653 24.199 60.771 1.00 86.25 272 LEU A CA 1
ATOM 2172 C C . LEU A 1 272 ? -30.984 25.338 61.752 1.00 86.25 272 LEU A C 1
ATOM 2174 O O . LEU A 1 272 ? -32.097 25.396 62.281 1.00 86.25 272 LEU A O 1
ATOM 2178 N N . ILE A 1 273 ? -30.038 26.253 61.981 1.00 85.12 273 ILE A N 1
ATOM 2179 C CA . ILE A 1 273 ? -30.201 27.380 62.912 1.00 85.12 273 ILE A CA 1
ATOM 2180 C C . ILE A 1 273 ? -31.254 28.364 62.396 1.00 85.12 273 ILE A C 1
ATOM 2182 O O . ILE A 1 273 ? -32.128 28.776 63.157 1.00 85.12 273 ILE A O 1
ATOM 2186 N N . LEU A 1 274 ? -31.217 28.725 61.112 1.00 84.94 274 LEU A N 1
ATOM 2187 C CA . LEU A 1 274 ? -32.188 29.649 60.521 1.00 84.94 274 LEU A CA 1
ATOM 2188 C C . LEU A 1 274 ? -33.613 29.099 60.613 1.00 84.94 274 LEU A C 1
ATOM 2190 O O . LEU A 1 274 ? -34.539 29.829 60.967 1.00 84.94 274 LEU A O 1
ATOM 2194 N N . ARG A 1 275 ? -33.806 27.800 60.364 1.00 84.50 275 ARG A N 1
ATOM 2195 C CA . ARG A 1 275 ? -35.119 27.157 60.522 1.00 84.50 275 ARG A CA 1
ATOM 2196 C C . ARG A 1 275 ? -35.574 27.112 61.976 1.00 84.50 275 ARG A C 1
ATOM 2198 O O . ARG A 1 275 ? -36.761 27.337 62.230 1.00 84.50 275 ARG A O 1
ATOM 2205 N N . ALA A 1 276 ? -34.659 26.886 62.921 1.00 82.75 276 ALA A N 1
ATOM 2206 C CA . ALA A 1 276 ? -34.952 26.961 64.353 1.00 82.75 276 ALA A CA 1
ATOM 2207 C C . ALA A 1 276 ? -35.424 28.363 64.754 1.00 82.75 276 ALA A C 1
ATOM 2209 O O . ALA A 1 276 ? -36.489 28.502 65.357 1.00 82.75 276 ALA A O 1
ATOM 2210 N N . LEU A 1 277 ? -34.690 29.398 64.333 1.00 80.19 277 LEU A N 1
ATOM 2211 C CA . LEU A 1 277 ? -35.028 30.802 64.581 1.00 80.19 277 LEU A CA 1
ATOM 2212 C C . LEU A 1 277 ? -36.382 31.180 63.975 1.00 80.19 277 LEU A C 1
ATOM 2214 O O . LEU A 1 277 ? -37.198 31.808 64.645 1.00 80.19 277 LEU A O 1
ATOM 2218 N N . ASN A 1 278 ? -36.659 30.746 62.745 1.00 81.88 278 ASN A N 1
ATOM 2219 C CA . ASN A 1 278 ? -37.940 31.002 62.085 1.00 81.88 278 ASN A CA 1
ATOM 2220 C C . ASN A 1 278 ? -39.121 30.286 62.761 1.00 81.88 278 ASN A C 1
ATOM 2222 O O . ASN A 1 278 ? -40.251 30.754 62.658 1.00 81.88 278 ASN A O 1
ATOM 2226 N N . SER A 1 279 ? -38.878 29.160 63.438 1.00 79.56 279 SER A N 1
ATOM 2227 C CA . SER A 1 279 ? -39.938 28.355 64.061 1.00 79.56 279 SER A CA 1
ATOM 2228 C C . SER A 1 279 ? -40.224 28.749 65.514 1.00 79.56 279 SER A C 1
ATOM 2230 O O . SER A 1 279 ? -41.369 28.668 65.947 1.00 79.56 279 SER A O 1
ATOM 2232 N N . ILE A 1 280 ? -39.203 29.167 66.268 1.00 75.19 280 ILE A N 1
ATOM 2233 C CA . ILE A 1 280 ? -39.289 29.456 67.715 1.00 75.19 280 ILE A CA 1
ATOM 2234 C C . ILE A 1 280 ? -39.277 30.975 67.988 1.00 75.19 280 ILE A C 1
ATOM 2236 O O . ILE A 1 280 ? -39.686 31.437 69.053 1.00 75.19 280 ILE A O 1
ATOM 2240 N N . GLY A 1 281 ? -38.838 31.781 67.016 1.00 72.38 281 GLY A N 1
ATOM 2241 C CA . GLY A 1 281 ? -38.686 33.227 67.147 1.00 72.38 281 GLY A CA 1
ATOM 2242 C C . GLY A 1 281 ? -37.508 33.639 68.041 1.00 72.38 281 GLY A C 1
ATOM 2243 O O . GLY A 1 281 ? -36.670 32.834 68.445 1.00 72.38 281 GLY A O 1
ATOM 2244 N N . TRP A 1 282 ? -37.456 34.929 68.393 1.00 65.75 282 TRP A N 1
ATOM 2245 C CA . TRP A 1 282 ? -36.368 35.542 69.178 1.00 65.75 282 TRP A CA 1
ATOM 2246 C C . TRP A 1 282 ? -36.256 35.057 70.635 1.00 65.75 282 TRP A C 1
ATOM 2248 O O . TRP A 1 282 ? -35.336 35.461 71.344 1.00 65.75 282 TRP A O 1
ATOM 2258 N N . HIS A 1 283 ? -37.150 34.167 71.081 1.00 61.81 283 HIS A N 1
ATOM 2259 C CA . HIS A 1 283 ? -37.126 33.582 72.428 1.00 61.81 283 HIS A CA 1
ATOM 2260 C C . HIS A 1 283 ? -35.852 32.743 72.668 1.00 61.81 283 HIS A C 1
ATOM 2262 O O . HIS A 1 283 ? -35.474 32.505 73.807 1.00 61.81 283 HIS A O 1
ATOM 2268 N N . PHE A 1 284 ? -35.146 32.381 71.590 1.00 62.28 284 PHE A N 1
ATOM 2269 C CA . PHE A 1 284 ? -33.834 31.730 71.572 1.00 62.28 284 PHE A CA 1
ATOM 2270 C C . PHE A 1 284 ? -32.700 32.515 72.276 1.00 62.28 284 PHE A C 1
ATOM 2272 O O . PHE A 1 284 ? -31.722 31.906 72.699 1.00 62.28 284 PHE A O 1
ATOM 2279 N N . LEU A 1 285 ? -32.786 33.852 72.383 1.00 60.25 285 LEU A N 1
ATOM 2280 C CA . LEU A 1 285 ? -31.656 34.707 72.804 1.00 60.25 285 LEU A CA 1
ATOM 2281 C C . LEU A 1 285 ? -31.696 35.202 74.260 1.00 60.25 285 LEU A C 1
ATOM 2283 O O . LEU A 1 285 ? -30.765 35.892 74.671 1.00 60.25 285 LEU A O 1
ATOM 2287 N N . VAL A 1 286 ? -32.765 34.932 75.016 1.00 56.91 286 VAL A N 1
ATOM 2288 C CA . VAL A 1 286 ? -33.030 35.670 76.268 1.00 56.91 286 VAL A CA 1
ATOM 2289 C C . VAL A 1 286 ? -32.402 35.010 77.501 1.00 56.91 286 VAL A C 1
ATOM 2291 O O . VAL A 1 286 ? -31.912 35.725 78.367 1.00 56.91 286 VAL A O 1
ATOM 2294 N N . GLU A 1 287 ? -32.292 33.682 77.545 1.00 57.06 287 GLU A N 1
ATOM 2295 C CA . GLU A 1 287 ? -31.522 32.946 78.556 1.00 57.06 287 GLU A CA 1
ATOM 2296 C C . GLU A 1 287 ? -30.951 31.693 77.884 1.00 57.06 287 GLU A C 1
ATOM 2298 O O . GLU A 1 287 ? -31.696 30.939 77.260 1.00 57.06 287 GLU A O 1
ATOM 2303 N N . VAL A 1 288 ? -29.632 31.487 77.943 1.00 55.91 288 VAL A N 1
ATOM 2304 C CA . VAL A 1 288 ? -28.979 30.308 77.351 1.00 55.91 288 VAL A CA 1
ATOM 2305 C C . VAL A 1 288 ? -28.684 29.319 78.478 1.00 55.91 288 VAL A C 1
ATOM 2307 O O . VAL A 1 288 ? -27.603 29.394 79.061 1.00 55.91 288 VAL A O 1
ATOM 2310 N N . PRO A 1 289 ? -29.612 28.415 78.844 1.00 61.47 289 PRO A N 1
ATOM 2311 C CA . PRO A 1 289 ? -29.197 27.215 79.550 1.00 61.47 289 PRO A CA 1
ATOM 2312 C C . PRO A 1 289 ? -28.256 26.426 78.632 1.00 61.47 289 PRO A C 1
ATOM 2314 O O . PRO A 1 289 ? -28.421 26.434 77.407 1.00 61.47 289 PRO A O 1
ATOM 2317 N N . ASP A 1 290 ? -27.257 25.768 79.220 1.00 71.06 290 ASP A N 1
ATOM 2318 C CA . ASP A 1 290 ? -26.385 24.849 78.489 1.00 71.06 290 ASP A CA 1
ATOM 2319 C C . ASP A 1 290 ? -27.242 23.848 77.691 1.00 71.06 290 ASP A C 1
ATOM 2321 O O . ASP A 1 290 ? -28.288 23.410 78.189 1.00 71.06 290 ASP A O 1
ATOM 2325 N N . PRO A 1 291 ? -26.861 23.493 76.447 1.00 76.44 291 PRO A N 1
ATOM 2326 C CA . PRO A 1 291 ? -27.653 22.553 75.671 1.00 76.44 291 PRO A CA 1
ATOM 2327 C C . PRO A 1 291 ? -27.756 21.225 76.420 1.00 76.44 291 PRO A C 1
ATOM 2329 O O . PRO A 1 291 ? -26.749 20.649 76.838 1.00 76.44 291 PRO A O 1
ATOM 2332 N N . ASP A 1 292 ? -28.973 20.700 76.532 1.00 85.50 292 ASP A N 1
ATOM 2333 C CA . ASP A 1 292 ? -29.193 19.353 77.042 1.00 85.50 292 ASP A CA 1
ATOM 2334 C C . ASP A 1 292 ? -28.765 18.342 75.961 1.00 85.50 292 ASP A C 1
ATOM 2336 O O . ASP A 1 292 ? -29.542 17.914 75.102 1.00 85.50 292 ASP A O 1
ATOM 2340 N N . LEU A 1 293 ? -27.470 18.015 75.949 1.00 84.38 293 LEU A N 1
ATOM 2341 C CA . LEU A 1 293 ? -26.879 17.071 74.999 1.00 84.38 293 LEU A CA 1
ATOM 2342 C C . LEU A 1 293 ? -27.557 15.690 75.024 1.00 84.38 293 LEU A C 1
ATOM 2344 O O . LEU A 1 293 ? -27.783 15.148 73.940 1.00 84.38 293 LEU A O 1
ATOM 2348 N N . PRO A 1 294 ? -27.948 15.120 76.184 1.00 87.69 294 PRO A N 1
ATOM 2349 C CA . PRO A 1 294 ? -28.781 13.917 76.221 1.00 87.69 294 PRO A CA 1
ATOM 2350 C C . PRO A 1 294 ? -30.051 13.998 75.361 1.00 87.69 294 PRO A C 1
ATOM 2352 O O . PRO A 1 294 ? -30.369 13.036 74.651 1.00 87.69 294 PRO A O 1
ATOM 2355 N N . ILE A 1 295 ? -30.753 15.136 75.368 1.00 86.25 295 ILE A N 1
ATOM 2356 C CA . ILE A 1 295 ? -31.928 15.363 74.513 1.00 86.25 295 ILE A CA 1
ATOM 2357 C C . ILE A 1 295 ? -31.536 15.356 73.030 1.00 86.25 295 ILE A C 1
ATOM 2359 O O . ILE A 1 295 ? -32.187 14.692 72.217 1.00 86.25 295 ILE A O 1
ATOM 2363 N N . VAL A 1 296 ? -30.450 16.045 72.674 1.00 87.31 296 VAL A N 1
ATOM 2364 C CA . VAL A 1 296 ? -29.966 16.143 71.288 1.00 87.31 296 VAL A CA 1
ATOM 2365 C C . VAL A 1 296 ? -29.521 14.783 70.754 1.00 87.31 296 VAL A C 1
ATOM 2367 O O . VAL A 1 296 ? -29.934 14.386 69.667 1.00 87.31 296 VAL A O 1
ATOM 2370 N N . PHE A 1 297 ? -28.797 13.993 71.545 1.00 89.19 297 PHE A N 1
ATOM 2371 C CA . PHE A 1 297 ? -28.452 12.613 71.190 1.00 89.19 297 PHE A CA 1
ATOM 2372 C C . PHE A 1 297 ? -29.688 11.700 71.108 1.00 89.19 297 PHE A C 1
ATOM 2374 O O . PHE A 1 297 ? -29.704 10.706 70.380 1.00 89.19 297 PHE A O 1
ATOM 2381 N N . GLY A 1 298 ? -30.764 12.026 71.832 1.00 86.94 298 GLY A N 1
ATOM 2382 C CA . GLY A 1 298 ? -32.083 11.425 71.632 1.00 86.94 298 GLY A CA 1
ATOM 2383 C C . GLY A 1 298 ? -32.647 11.686 70.233 1.00 86.94 298 GLY A C 1
ATOM 2384 O O . GLY A 1 298 ? -33.186 10.766 69.614 1.00 86.94 298 GLY A O 1
ATOM 2385 N N . LEU A 1 299 ? -32.477 12.902 69.710 1.00 87.00 299 LEU A N 1
ATOM 2386 C CA . LEU A 1 299 ? -32.898 13.276 68.357 1.00 87.00 299 LEU A CA 1
ATOM 2387 C C . LEU A 1 299 ? -32.039 12.611 67.278 1.00 87.00 299 LEU A C 1
ATOM 2389 O O . LEU A 1 299 ? -32.604 12.085 66.322 1.00 87.00 299 LEU A O 1
ATOM 2393 N N . GLU A 1 300 ? -30.716 12.555 67.455 1.00 89.62 300 GLU A N 1
ATOM 2394 C CA . GLU A 1 300 ? -29.788 11.904 66.509 1.00 89.62 300 GLU A CA 1
ATOM 2395 C C . GLU A 1 300 ? -30.089 10.412 66.304 1.00 89.62 300 GLU A C 1
ATOM 2397 O O . GLU A 1 300 ? -29.796 9.839 65.256 1.00 89.62 300 GLU A O 1
ATOM 2402 N N . ARG A 1 301 ? -30.699 9.757 67.297 1.00 85.31 301 ARG A N 1
ATOM 2403 C CA . ARG A 1 301 ? -31.155 8.363 67.174 1.00 85.31 301 ARG A CA 1
ATOM 2404 C C . ARG A 1 301 ? -32.441 8.223 66.368 1.00 85.31 301 ARG A C 1
ATOM 2406 O O . ARG A 1 301 ? -32.687 7.165 65.794 1.00 85.31 301 ARG A O 1
ATOM 2413 N N . LYS A 1 302 ? -33.287 9.253 66.371 1.00 85.12 302 LYS A N 1
ATOM 2414 C CA . LYS A 1 302 ? -34.625 9.207 65.771 1.00 85.12 302 LYS A CA 1
ATOM 2415 C C . LYS A 1 302 ? -34.655 9.780 64.356 1.00 85.12 302 LYS A C 1
ATOM 2417 O O . LYS A 1 302 ? -35.466 9.334 63.549 1.00 85.12 302 LYS A O 1
ATOM 2422 N N . TYR A 1 303 ? -33.791 10.743 64.051 1.00 85.56 303 TYR A N 1
ATOM 2423 C CA . TYR A 1 303 ? -33.841 11.501 62.807 1.00 85.56 303 TYR A CA 1
ATOM 2424 C C . TYR A 1 303 ? -32.445 11.665 62.191 1.00 85.56 303 TYR A C 1
ATOM 2426 O O . TYR A 1 303 ? -31.470 11.849 62.910 1.00 85.56 303 TYR A O 1
ATOM 2434 N N . ASP A 1 304 ? -32.350 11.650 60.855 1.00 85.44 304 ASP A N 1
ATOM 2435 C CA . ASP A 1 304 ? -31.229 12.306 60.162 1.00 85.44 304 ASP A CA 1
ATOM 2436 C C . ASP A 1 304 ? -31.538 13.772 59.897 1.00 85.44 304 ASP A C 1
ATOM 2438 O O . ASP A 1 304 ? -32.684 14.209 59.984 1.00 85.44 304 ASP A O 1
ATOM 2442 N N . TYR A 1 305 ? -30.500 14.511 59.506 1.00 83.00 305 TYR A N 1
ATOM 2443 C CA . TYR A 1 305 ? -30.603 15.902 59.097 1.00 83.00 305 TYR A CA 1
ATOM 2444 C C . TYR A 1 305 ? -31.767 16.139 58.121 1.00 83.00 305 TYR A C 1
ATOM 2446 O O . TYR A 1 305 ? -32.619 16.974 58.398 1.00 83.00 305 TYR A O 1
ATOM 2454 N N . LYS A 1 306 ? -31.886 15.359 57.037 1.00 84.69 306 LYS A N 1
ATOM 2455 C CA . LYS A 1 306 ? -32.954 15.548 56.040 1.00 84.69 306 LYS A CA 1
ATOM 2456 C C . LYS A 1 306 ? -34.351 15.408 56.661 1.00 84.69 306 LYS A C 1
ATOM 2458 O O . LYS A 1 306 ? -35.202 16.267 56.454 1.00 84.69 306 LYS A O 1
ATOM 2463 N N . THR A 1 307 ? -34.554 14.385 57.483 1.00 85.06 307 THR A N 1
ATOM 2464 C CA . THR A 1 307 ? -35.818 14.114 58.176 1.00 85.06 307 THR A CA 1
ATOM 2465 C C . THR A 1 307 ? -36.131 15.194 59.212 1.00 85.06 307 THR A C 1
ATOM 2467 O O . THR A 1 307 ? -37.288 15.596 59.334 1.00 85.06 307 THR A O 1
ATOM 2470 N N . VAL A 1 308 ? -35.123 15.703 59.935 1.00 84.81 308 VAL A N 1
ATOM 2471 C CA . VAL A 1 308 ? -35.279 16.846 60.853 1.00 84.81 308 VAL A CA 1
ATOM 2472 C C . VAL A 1 308 ? -35.736 18.082 60.087 1.00 84.81 308 VAL A C 1
ATOM 2474 O O . VAL A 1 308 ? -36.687 18.737 60.507 1.00 84.81 308 VAL A O 1
ATOM 2477 N N . ILE A 1 309 ? -35.095 18.382 58.956 1.00 82.81 309 ILE A N 1
ATOM 2478 C CA . ILE A 1 309 ? -35.430 19.540 58.124 1.00 82.81 309 ILE A CA 1
ATOM 2479 C C . ILE A 1 309 ? -36.848 19.428 57.539 1.00 82.81 309 ILE A C 1
ATOM 2481 O O . ILE A 1 309 ? -37.585 20.415 57.534 1.00 82.81 309 ILE A O 1
ATOM 2485 N N . GLU A 1 310 ? -37.258 18.244 57.082 1.00 84.19 310 GLU A N 1
ATOM 2486 C CA . GLU A 1 310 ? -38.600 17.999 56.532 1.00 84.19 310 GLU A CA 1
ATOM 2487 C C . GLU A 1 310 ? -39.690 18.015 57.615 1.00 84.19 310 GLU A C 1
ATOM 2489 O O . GLU A 1 310 ? -40.782 18.542 57.403 1.00 84.19 310 GLU A O 1
ATOM 2494 N N . SER A 1 311 ? -39.383 17.496 58.805 1.00 81.50 311 SER A N 1
ATOM 2495 C CA . SER A 1 311 ? -40.338 17.359 59.915 1.00 81.50 311 SER A CA 1
ATOM 2496 C C . SER A 1 311 ? -40.307 18.539 60.884 1.00 81.50 311 SER A C 1
ATOM 2498 O O . SER A 1 311 ? -40.964 18.494 61.925 1.00 81.50 311 SER A O 1
ATOM 2500 N N . PHE A 1 312 ? -39.575 19.604 60.557 1.00 80.69 312 PHE A N 1
ATOM 2501 C CA . PHE A 1 312 ? -39.209 20.672 61.486 1.00 80.69 312 PHE A CA 1
ATOM 2502 C C . PHE A 1 312 ? -40.416 21.288 62.212 1.00 80.69 312 PHE A C 1
ATOM 2504 O O . PHE A 1 312 ? -40.394 21.445 63.424 1.00 80.69 312 PHE A O 1
ATOM 2511 N N . LYS A 1 313 ? -41.529 21.533 61.507 1.00 78.50 313 LYS A N 1
ATOM 2512 C CA . LYS A 1 313 ? -42.762 22.107 62.088 1.00 78.50 313 LYS A CA 1
ATOM 2513 C C . LYS A 1 313 ? -43.502 21.177 63.059 1.00 78.50 313 LYS A C 1
ATOM 2515 O O . LYS A 1 313 ? -44.350 21.637 63.813 1.00 78.50 313 LYS A O 1
ATOM 2520 N N . SER A 1 314 ? -43.222 19.878 63.003 1.00 79.75 314 SER A N 1
ATOM 2521 C CA . SER A 1 314 ? -43.858 18.854 63.843 1.00 79.75 314 SER A CA 1
ATOM 2522 C C . SER A 1 314 ? -43.018 18.467 65.064 1.00 79.75 314 SER A C 1
ATOM 2524 O O . SER A 1 314 ? -43.503 17.766 65.951 1.00 79.75 314 SER A O 1
ATOM 2526 N N . ILE A 1 315 ? -41.759 18.913 65.123 1.00 82.44 315 ILE A N 1
ATOM 2527 C CA . ILE A 1 315 ? -40.876 18.662 66.260 1.00 82.44 315 ILE A CA 1
ATOM 2528 C C . ILE A 1 315 ? -41.204 19.677 67.358 1.00 82.44 315 ILE A C 1
ATOM 2530 O O . ILE A 1 315 ? -41.423 20.856 67.092 1.00 82.44 315 ILE A O 1
ATOM 2534 N N . ASN A 1 316 ? -41.236 19.208 68.607 1.00 83.44 316 ASN A N 1
ATOM 2535 C CA . ASN A 1 316 ? -41.477 20.064 69.763 1.00 83.44 316 ASN A CA 1
ATOM 2536 C C . ASN A 1 316 ? -40.482 21.253 69.765 1.00 83.44 316 ASN A C 1
ATOM 2538 O O . ASN A 1 316 ? -39.271 21.010 69.729 1.00 83.44 316 ASN A O 1
ATOM 2542 N N . PRO A 1 317 ? -40.959 22.512 69.845 1.00 81.44 317 PRO A N 1
ATOM 2543 C CA . PRO A 1 317 ? -40.111 23.705 69.844 1.00 81.44 317 PRO A CA 1
ATOM 2544 C C . PRO A 1 317 ? -38.971 23.685 70.871 1.00 81.44 317 PRO A C 1
ATOM 2546 O O . PRO A 1 317 ? -37.880 24.162 70.574 1.00 81.44 317 PRO A O 1
ATOM 2549 N N . ALA A 1 318 ? -39.178 23.081 72.045 1.00 80.94 318 ALA A N 1
ATOM 2550 C CA . ALA A 1 318 ? -38.139 22.946 73.067 1.00 80.94 318 ALA A CA 1
ATOM 2551 C C . ALA A 1 318 ? -36.995 22.011 72.625 1.00 80.94 318 ALA A C 1
ATOM 2553 O O . ALA A 1 318 ? -35.829 22.266 72.906 1.00 80.94 318 ALA A O 1
ATOM 2554 N N . LEU A 1 319 ? -37.305 20.951 71.870 1.00 83.81 319 LEU A N 1
ATOM 2555 C CA . LEU A 1 319 ? -36.296 20.033 71.327 1.00 83.81 319 LEU A CA 1
ATOM 2556 C C . LEU A 1 319 ? -35.488 20.690 70.201 1.00 83.81 319 LEU A C 1
ATOM 2558 O O . LEU A 1 319 ? -34.277 20.498 70.109 1.00 83.81 319 LEU A O 1
ATOM 2562 N N . LEU A 1 320 ? -36.154 21.489 69.364 1.00 84.25 320 LEU A N 1
ATOM 2563 C CA . LEU A 1 320 ? -35.508 22.282 68.317 1.00 84.25 320 LEU A CA 1
ATOM 2564 C C . LEU A 1 320 ? -34.597 23.367 68.902 1.00 84.25 320 LEU A C 1
ATOM 2566 O O . LEU A 1 320 ? -33.529 23.619 68.348 1.00 84.25 320 LEU A O 1
ATOM 2570 N N . LEU A 1 321 ? -34.994 23.966 70.029 1.00 83.56 321 LEU A N 1
ATOM 2571 C CA . LEU A 1 321 ? -34.177 24.919 70.778 1.00 83.56 321 LEU A CA 1
ATOM 2572 C C . LEU A 1 321 ? -32.865 24.269 71.239 1.00 83.56 321 LEU A C 1
ATOM 2574 O O . LEU A 1 321 ? -31.795 24.771 70.900 1.00 83.56 321 LEU A O 1
ATOM 2578 N N . HIS A 1 322 ? -32.937 23.121 71.921 1.00 85.38 322 HIS A N 1
ATOM 2579 C CA . HIS A 1 322 ? -31.745 22.391 72.367 1.00 85.38 322 HIS A CA 1
ATOM 2580 C C . HIS A 1 322 ? -30.860 21.930 71.205 1.00 85.38 322 HIS A C 1
ATOM 2582 O O . HIS A 1 322 ? -29.636 22.013 71.294 1.00 85.38 322 HIS A O 1
ATOM 2588 N N . LEU A 1 323 ? -31.460 21.500 70.090 1.00 86.56 323 LEU A N 1
ATOM 2589 C CA . LEU A 1 323 ? -30.715 21.117 68.892 1.00 86.56 323 LEU A CA 1
ATOM 2590 C C . LEU A 1 323 ? -29.974 22.309 68.267 1.00 86.56 323 LEU A C 1
ATOM 2592 O O . LEU A 1 323 ? -28.797 22.191 67.934 1.00 86.56 323 LEU A O 1
ATOM 2596 N N . ALA A 1 324 ? -30.630 23.462 68.132 1.00 85.00 324 ALA A N 1
ATOM 2597 C CA . ALA A 1 324 ? -30.007 24.671 67.597 1.00 85.00 324 ALA A CA 1
ATOM 2598 C C . ALA A 1 324 ? -28.909 25.219 68.523 1.00 85.00 324 ALA A C 1
ATOM 2600 O O . ALA A 1 324 ? -27.864 25.658 68.044 1.00 85.00 324 ALA A O 1
ATOM 2601 N N . GLN A 1 325 ? -29.108 25.143 69.842 1.00 85.00 325 GLN A N 1
ATOM 2602 C CA . GLN A 1 325 ? -28.085 25.486 70.831 1.00 85.00 325 GLN A CA 1
ATOM 2603 C C . GLN A 1 325 ? -26.869 24.564 70.707 1.00 85.00 325 GLN A C 1
ATOM 2605 O O . GLN A 1 325 ? -25.754 25.055 70.540 1.00 85.00 325 GLN A O 1
ATOM 2610 N N . ALA A 1 326 ? -27.072 23.244 70.701 1.00 86.81 326 ALA A N 1
ATOM 2611 C CA . ALA A 1 326 ? -25.994 22.277 70.501 1.00 86.81 326 ALA A CA 1
ATOM 2612 C C . ALA A 1 326 ? -25.255 22.498 69.173 1.00 86.81 326 ALA A C 1
ATOM 2614 O O . ALA A 1 326 ? -24.027 22.497 69.150 1.00 86.81 326 ALA A O 1
ATOM 2615 N N . ALA A 1 327 ? -25.974 22.776 68.081 1.00 86.38 327 ALA A N 1
ATOM 2616 C CA . ALA A 1 327 ? -25.368 23.069 66.784 1.00 86.38 327 ALA A CA 1
ATOM 2617 C C . ALA A 1 327 ? -24.467 24.320 66.806 1.00 86.38 327 ALA A C 1
ATOM 2619 O O . ALA A 1 327 ? -23.491 24.376 66.059 1.00 86.38 327 ALA A O 1
ATOM 2620 N N . LEU A 1 328 ? -24.766 25.310 67.656 1.00 82.38 328 LEU A N 1
ATOM 2621 C CA . LEU A 1 328 ? -23.952 26.517 67.824 1.00 82.38 328 LEU A CA 1
ATOM 2622 C C . LEU A 1 328 ? -22.728 26.315 68.721 1.00 82.38 328 LEU A C 1
ATOM 2624 O O . LEU A 1 328 ? -21.692 26.917 68.446 1.00 82.38 328 LEU A O 1
ATOM 2628 N N . VAL A 1 329 ? -22.850 25.538 69.802 1.00 82.56 329 VAL A N 1
ATOM 2629 C CA . VAL A 1 329 ? -21.822 25.502 70.861 1.00 82.56 329 VAL A CA 1
ATOM 2630 C C . VAL A 1 329 ? -20.911 24.277 70.819 1.00 82.56 329 VAL A C 1
ATOM 2632 O O . VAL A 1 329 ? -19.809 24.328 71.358 1.00 82.56 329 VAL A O 1
ATOM 2635 N N . CYS A 1 330 ? -21.340 23.179 70.195 1.00 83.56 330 CYS A N 1
ATOM 2636 C CA . CYS A 1 330 ? -20.574 21.929 70.170 1.00 83.56 330 CYS A CA 1
ATOM 2637 C C . CYS A 1 330 ? -19.598 21.816 68.992 1.00 83.56 330 CYS A C 1
ATOM 2639 O O . CYS A 1 330 ? -18.874 20.829 68.901 1.00 83.56 330 CYS A O 1
ATOM 2641 N N . ASP A 1 331 ? -19.566 22.802 68.098 1.00 81.31 331 ASP A N 1
ATOM 2642 C CA . ASP A 1 331 ? -18.645 22.840 66.966 1.00 81.31 331 ASP A CA 1
ATOM 2643 C C . ASP A 1 331 ? -17.956 24.212 66.887 1.00 81.31 331 ASP A C 1
ATOM 2645 O O . ASP A 1 331 ? -18.366 25.193 67.506 1.00 81.31 331 ASP A O 1
ATOM 2649 N N . THR A 1 332 ? -16.874 24.274 66.122 1.00 79.44 332 THR A N 1
ATOM 2650 C CA . THR A 1 332 ? -16.141 25.483 65.767 1.00 79.44 332 THR A CA 1
ATOM 2651 C C . THR A 1 332 ? -17.083 26.608 65.325 1.00 79.44 332 THR A C 1
ATOM 2653 O O . THR A 1 332 ? -17.955 26.394 64.478 1.00 79.44 332 THR A O 1
ATOM 2656 N N . PRO A 1 333 ? -16.935 27.824 65.880 1.00 77.44 333 PRO A N 1
ATOM 2657 C CA . PRO A 1 333 ? -17.839 28.925 65.581 1.00 77.44 333 PRO A CA 1
ATOM 2658 C C . PRO A 1 333 ? -17.757 29.311 64.100 1.00 77.44 333 PRO A C 1
ATOM 2660 O O . PRO A 1 333 ? -16.665 29.440 63.547 1.00 77.44 333 PRO A O 1
ATOM 2663 N N . LEU A 1 334 ? -18.916 29.564 63.477 1.00 74.50 334 LEU A N 1
ATOM 2664 C CA . LEU A 1 334 ? -19.018 29.992 62.069 1.00 74.50 334 LEU A CA 1
ATOM 2665 C C . LEU A 1 334 ? -18.221 31.276 61.785 1.00 74.50 334 LEU A C 1
ATOM 2667 O O . LEU A 1 334 ? -17.719 31.477 60.682 1.00 74.50 334 LEU A O 1
ATOM 2671 N N . ILE A 1 335 ? -18.102 32.133 62.801 1.00 79.19 335 ILE A N 1
ATOM 2672 C CA . ILE A 1 335 ? -17.231 33.303 62.814 1.00 79.19 335 ILE A CA 1
ATOM 2673 C C . ILE A 1 335 ? -16.309 33.158 64.028 1.00 79.19 335 ILE A C 1
ATOM 2675 O O . ILE A 1 335 ? -16.757 33.375 65.157 1.00 79.19 335 ILE A O 1
ATOM 2679 N N . PRO A 1 336 ? -15.028 32.806 63.846 1.00 73.69 336 PRO A N 1
ATOM 2680 C CA . PRO A 1 336 ? -14.091 32.787 64.954 1.00 73.69 336 PRO A CA 1
ATOM 2681 C C . PRO A 1 336 ? -13.836 34.224 65.424 1.00 73.69 336 PRO A C 1
ATOM 2683 O O . PRO A 1 336 ? -13.269 35.042 64.697 1.00 73.69 336 PRO A O 1
ATOM 2686 N N . VAL A 1 337 ? -14.265 34.531 66.649 1.00 74.69 337 VAL A N 1
ATOM 2687 C CA . VAL A 1 337 ? -13.967 35.797 67.330 1.00 74.69 337 VAL A CA 1
ATOM 2688 C C . VAL A 1 337 ? -13.078 35.492 68.525 1.00 74.69 337 VAL A C 1
ATOM 2690 O O . VAL A 1 337 ? -13.432 34.702 69.401 1.00 74.69 337 VAL A O 1
ATOM 2693 N N . THR A 1 338 ? -11.901 36.104 68.570 1.00 78.00 338 THR A N 1
ATOM 2694 C CA . THR A 1 338 ? -10.958 35.878 69.670 1.00 78.00 338 THR A CA 1
ATOM 2695 C C . THR A 1 338 ? -11.422 36.577 70.952 1.00 78.00 338 THR A C 1
ATOM 2697 O O . THR A 1 338 ? -12.089 37.612 70.912 1.00 78.00 338 THR A O 1
ATOM 2700 N N . LYS A 1 339 ? -11.011 36.074 72.126 1.00 77.19 339 LYS A N 1
ATOM 2701 C CA . LYS A 1 339 ? -11.281 36.744 73.419 1.00 77.19 339 LYS A CA 1
ATOM 2702 C C . LYS A 1 339 ? -10.769 38.192 73.441 1.00 77.19 339 LYS A C 1
ATOM 2704 O O . LYS A 1 339 ? -11.391 39.059 74.054 1.00 77.19 339 LYS A O 1
ATOM 2709 N N . GLN A 1 340 ? -9.658 38.452 72.750 1.00 78.88 340 GLN A N 1
ATOM 2710 C CA . GLN A 1 340 ? -9.086 39.787 72.607 1.00 78.88 340 GLN A CA 1
ATOM 2711 C C . GLN A 1 340 ? -10.012 40.708 71.797 1.00 78.88 340 GLN A C 1
ATOM 2713 O O . GLN A 1 340 ? -10.288 41.821 72.236 1.00 78.88 340 GLN A O 1
ATOM 2718 N N . GLU A 1 341 ? -10.573 40.240 70.682 1.00 75.12 341 GLU A N 1
ATOM 2719 C CA . GLU A 1 341 ? -11.555 40.997 69.889 1.00 75.12 341 GLU A CA 1
ATOM 2720 C C . GLU A 1 341 ? -12.867 41.223 70.652 1.00 75.12 341 GLU A C 1
ATOM 2722 O O . GLU A 1 341 ? -13.372 42.342 70.675 1.00 75.12 341 GLU A O 1
ATOM 2727 N N . VAL A 1 342 ? -13.385 40.217 71.369 1.00 77.12 342 VAL A N 1
ATOM 2728 C CA . VAL A 1 342 ? -14.569 40.392 72.235 1.00 77.12 342 VAL A CA 1
ATOM 2729 C C . VAL A 1 342 ? -14.325 41.496 73.270 1.00 77.12 342 VAL A C 1
ATOM 2731 O O . VAL A 1 342 ? -15.196 42.333 73.511 1.00 77.12 342 VAL A O 1
ATOM 2734 N N . SER A 1 343 ? -13.120 41.557 73.851 1.00 78.62 343 SER A N 1
ATOM 2735 C CA . SER A 1 343 ? -12.766 42.604 74.816 1.00 78.62 343 SER A CA 1
ATOM 2736 C C . SER A 1 343 ? -12.764 44.017 74.209 1.00 78.62 343 SER A C 1
ATOM 2738 O O . SER A 1 343 ? -13.149 44.969 74.890 1.00 78.62 343 SER A O 1
ATOM 2740 N N . GLN A 1 344 ? -12.417 44.149 72.922 1.00 79.12 344 GLN A N 1
ATOM 2741 C CA . GLN A 1 344 ? -12.412 45.421 72.186 1.00 79.12 344 GLN A CA 1
ATOM 2742 C C . GLN A 1 344 ? -13.829 45.929 71.880 1.00 79.12 344 GLN A C 1
ATOM 2744 O O . GLN A 1 344 ? -14.035 47.135 71.751 1.00 79.12 344 GLN A O 1
ATOM 2749 N N . TYR A 1 345 ? -14.818 45.034 71.826 1.00 79.12 345 TYR A N 1
ATOM 2750 C CA . TYR A 1 345 ? -16.219 45.358 71.540 1.00 79.12 345 TYR A CA 1
ATOM 2751 C C . TYR A 1 345 ? -17.129 45.317 72.776 1.00 79.12 345 TYR A C 1
ATOM 2753 O O . TYR A 1 345 ? -18.348 45.254 72.636 1.00 79.12 345 TYR A O 1
ATOM 2761 N N . ARG A 1 346 ? -16.576 45.422 73.998 1.00 72.81 346 ARG A N 1
ATOM 2762 C CA . ARG A 1 346 ? -17.363 45.430 75.256 1.00 72.81 346 ARG A CA 1
ATOM 2763 C C . ARG A 1 346 ? -18.464 46.496 75.317 1.00 72.81 346 ARG A C 1
ATOM 2765 O O . ARG A 1 346 ? -19.398 46.347 76.094 1.00 72.81 346 ARG A O 1
ATOM 2772 N N . ARG A 1 347 ? -18.355 47.571 74.529 1.00 78.75 347 ARG A N 1
ATOM 2773 C CA . ARG A 1 347 ? -19.353 48.656 74.432 1.00 78.75 347 ARG A CA 1
ATOM 2774 C C . ARG A 1 347 ? -20.236 48.565 73.178 1.00 78.75 347 ARG A C 1
ATOM 2776 O O . ARG A 1 347 ? -20.916 49.527 72.841 1.00 78.75 347 ARG A O 1
ATOM 2783 N N . GLY A 1 348 ? -20.218 47.422 72.496 1.00 76.62 348 GLY A N 1
ATOM 2784 C CA . GLY A 1 348 ? -20.919 47.185 71.239 1.00 76.62 348 GLY A CA 1
ATOM 2785 C C . GLY A 1 348 ? -19.985 47.185 70.027 1.00 76.62 348 GLY A C 1
ATOM 2786 O O . GLY A 1 348 ? -18.923 47.809 70.023 1.00 76.62 348 GLY A O 1
ATOM 2787 N N . LEU A 1 349 ? -20.398 46.462 68.984 1.00 79.69 349 LEU A N 1
ATOM 2788 C CA . LEU A 1 349 ? -19.696 46.372 67.707 1.00 79.69 349 LEU A CA 1
ATOM 2789 C C . LEU A 1 349 ? -20.184 47.491 66.764 1.00 79.69 349 LEU A C 1
ATOM 2791 O O . LEU A 1 349 ? -21.366 47.504 66.408 1.00 79.69 349 LEU A O 1
ATOM 2795 N N . PRO A 1 350 ? -19.317 48.426 66.323 1.00 81.19 350 PRO A N 1
ATOM 2796 C CA . PRO A 1 350 ? -19.719 49.468 65.383 1.00 81.19 350 PRO A CA 1
ATOM 2797 C C . PRO A 1 350 ? -20.204 48.865 64.063 1.00 81.19 350 PRO A C 1
ATOM 2799 O O . PRO A 1 350 ? -19.549 47.978 63.513 1.00 81.19 350 PRO A O 1
ATOM 2802 N N . ARG A 1 351 ? -21.298 49.395 63.494 1.00 77.31 351 ARG A N 1
ATOM 2803 C CA . ARG A 1 351 ? -21.856 48.909 62.214 1.00 77.31 351 ARG A CA 1
ATOM 2804 C C . ARG A 1 351 ? -20.820 48.862 61.083 1.00 77.31 351 ARG A C 1
ATOM 2806 O O . ARG A 1 351 ? -20.825 47.926 60.292 1.00 77.31 351 ARG A O 1
ATOM 2813 N N . SER A 1 352 ? -19.884 49.811 61.051 1.00 79.50 352 SER A N 1
ATOM 2814 C CA . SER A 1 352 ? -18.788 49.865 60.070 1.00 79.50 352 SER A CA 1
ATOM 2815 C C . SER A 1 352 ? -17.778 48.714 60.183 1.00 79.50 352 SER A C 1
ATOM 2817 O O . SER A 1 352 ? -17.057 48.440 59.228 1.00 79.50 352 SER A O 1
ATOM 2819 N N . LYS A 1 353 ? -17.719 48.024 61.328 1.00 79.38 353 LYS A N 1
ATOM 2820 C CA . LYS A 1 353 ? -16.818 46.888 61.583 1.00 79.38 353 LYS A CA 1
ATOM 2821 C C . LYS A 1 353 ? -17.493 45.528 61.392 1.00 79.38 353 LYS A C 1
ATOM 2823 O O . LYS A 1 353 ? -16.787 44.538 61.235 1.00 79.38 353 LYS A O 1
ATOM 2828 N N . ILE A 1 354 ? -18.827 45.484 61.323 1.00 79.50 354 ILE A N 1
ATOM 2829 C CA . ILE A 1 354 ? -19.601 44.254 61.082 1.00 79.50 354 ILE A CA 1
ATOM 2830 C C . ILE A 1 354 ? -19.188 43.602 59.758 1.00 79.50 354 ILE A C 1
ATOM 2832 O O . ILE A 1 354 ? -18.943 42.400 59.713 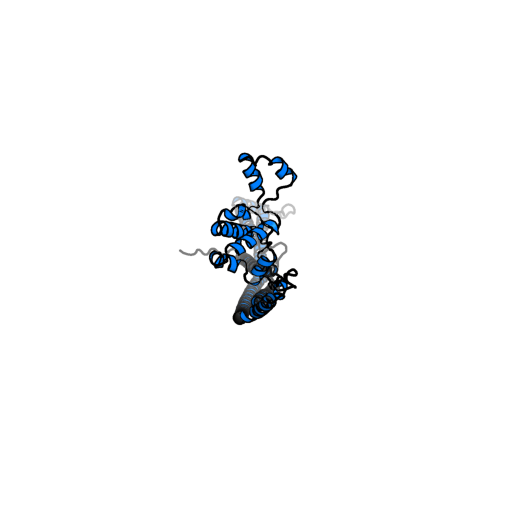1.00 79.50 354 ILE A O 1
ATOM 2836 N N . ARG A 1 355 ? -19.032 44.400 58.694 1.00 78.19 355 ARG A N 1
ATOM 2837 C CA . ARG A 1 355 ? -18.655 43.903 57.364 1.00 78.19 355 ARG A CA 1
ATOM 2838 C C . ARG A 1 355 ? -17.322 43.145 57.369 1.00 78.19 355 ARG A C 1
ATOM 2840 O O . ARG A 1 355 ? -17.246 42.066 56.802 1.00 78.19 355 ARG A O 1
ATOM 2847 N N . ILE A 1 356 ? -16.319 43.663 58.080 1.00 79.25 356 ILE A N 1
ATOM 2848 C CA . ILE A 1 356 ? -14.980 43.054 58.189 1.00 79.25 356 ILE A CA 1
ATOM 2849 C C . ILE A 1 356 ? -15.043 41.689 58.893 1.00 79.25 356 ILE A C 1
ATOM 2851 O O . ILE A 1 356 ? -14.267 40.791 58.586 1.00 79.25 356 ILE A O 1
ATOM 2855 N N . ILE A 1 357 ? -15.965 41.528 59.844 1.00 76.38 357 ILE A N 1
ATOM 2856 C CA . ILE A 1 357 ? -16.162 40.275 60.580 1.00 76.38 357 ILE A CA 1
ATOM 2857 C C . ILE A 1 357 ? -16.937 39.261 59.724 1.00 76.38 357 ILE A C 1
ATOM 2859 O O . ILE A 1 357 ? -16.553 38.096 59.668 1.00 76.38 357 ILE A O 1
ATOM 2863 N N . ILE A 1 358 ? -17.971 39.706 59.001 1.00 75.88 358 ILE A N 1
ATOM 2864 C CA . ILE A 1 358 ? -18.740 38.870 58.059 1.00 75.88 358 ILE A CA 1
ATOM 2865 C C . ILE A 1 358 ? -17.863 38.394 56.890 1.00 75.88 358 ILE A C 1
ATOM 2867 O O . ILE A 1 358 ? -17.990 37.258 56.436 1.00 75.88 358 ILE A O 1
ATOM 2871 N N . GLU A 1 359 ? -16.919 39.220 56.432 1.00 77.94 359 GLU A N 1
ATOM 2872 C CA . GLU A 1 359 ? -15.975 38.877 55.361 1.00 77.94 359 GLU A CA 1
ATOM 2873 C C . GLU A 1 359 ? -15.000 37.734 55.726 1.00 77.94 359 GLU A C 1
ATOM 2875 O O . GLU A 1 359 ? -14.302 37.229 54.845 1.00 77.94 359 GLU A O 1
ATOM 2880 N N . ARG A 1 360 ? -15.000 37.260 56.980 1.00 76.75 360 ARG A N 1
ATOM 2881 C CA . ARG A 1 360 ? -14.243 36.078 57.435 1.00 76.75 360 ARG A CA 1
ATOM 2882 C C . ARG A 1 360 ? -14.989 34.752 57.234 1.00 76.75 360 ARG A C 1
ATOM 2884 O O . ARG A 1 360 ? -14.374 33.698 57.352 1.00 76.75 360 ARG A O 1
ATOM 2891 N N . ILE A 1 361 ? -16.291 34.788 56.933 1.00 72.25 361 ILE A N 1
ATOM 2892 C CA . ILE A 1 361 ? -17.104 33.589 56.668 1.00 72.25 361 ILE A CA 1
ATOM 2893 C C . ILE A 1 361 ? -16.722 33.015 55.290 1.00 72.25 361 ILE A C 1
ATOM 2895 O O . ILE A 1 361 ? -16.722 33.788 54.328 1.00 72.25 361 ILE A O 1
ATOM 2899 N N . PRO A 1 362 ? -16.434 31.708 55.138 1.00 67.50 362 PRO A N 1
ATOM 2900 C CA . PRO A 1 362 ? -16.119 31.103 53.841 1.00 67.50 362 PRO A CA 1
ATOM 2901 C C . PRO A 1 362 ? -17.200 31.346 52.767 1.00 67.50 362 PRO A C 1
ATOM 2903 O O . PRO A 1 362 ? -18.394 31.270 53.049 1.00 67.50 362 PRO A O 1
ATOM 2906 N N . GLU A 1 363 ? -16.778 31.580 51.516 1.00 65.31 363 GLU A N 1
ATOM 2907 C CA . GLU A 1 363 ? -17.638 31.852 50.341 1.00 65.31 363 GLU A CA 1
ATOM 2908 C C . GLU A 1 363 ? -18.865 30.929 50.158 1.00 65.31 363 GLU A C 1
ATOM 2910 O O . GLU A 1 363 ? -19.927 31.472 49.851 1.00 65.31 363 GLU A O 1
ATOM 2915 N N . PRO A 1 364 ? -18.810 29.594 50.372 1.00 61.84 364 PRO A N 1
ATOM 2916 C CA . PRO A 1 364 ? -19.992 28.744 50.187 1.00 6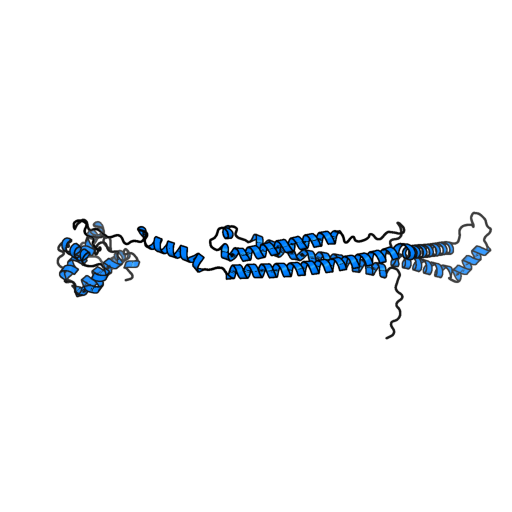1.84 364 PRO A CA 1
ATOM 2917 C C . PRO A 1 364 ? -21.079 28.938 51.256 1.00 61.84 364 PRO A C 1
ATOM 2919 O O . PRO A 1 364 ? -22.180 28.447 51.078 1.00 61.84 364 PRO A O 1
ATOM 2922 N N . VAL A 1 365 ? -20.788 29.637 52.357 1.00 61.72 365 VAL A N 1
ATOM 2923 C CA . VAL A 1 365 ? -21.728 29.876 53.471 1.00 61.72 365 VAL A CA 1
ATOM 2924 C C . VAL A 1 365 ? -22.302 31.298 53.424 1.00 61.72 365 VAL A C 1
ATOM 2926 O O . VAL A 1 365 ? -23.288 31.594 54.081 1.00 61.72 365 VAL A O 1
ATOM 2929 N N . ARG A 1 366 ? -21.675 32.205 52.660 1.00 64.50 366 ARG A N 1
ATOM 2930 C CA . ARG A 1 366 ? -22.074 33.621 52.553 1.00 64.50 366 ARG A CA 1
ATOM 2931 C C . ARG A 1 366 ? -23.147 33.871 51.480 1.00 64.50 366 ARG A C 1
ATOM 2933 O O . ARG A 1 366 ? -23.712 34.960 51.449 1.00 64.50 366 ARG A O 1
ATOM 2940 N N . LYS A 1 367 ? -23.338 32.925 50.552 1.00 56.00 367 LYS A N 1
ATOM 2941 C CA . LYS A 1 367 ? -24.189 33.069 49.353 1.00 56.00 367 LYS A CA 1
ATOM 2942 C C . LYS A 1 367 ? -25.590 32.455 49.488 1.00 56.00 367 LYS A C 1
ATOM 2944 O O . LYS A 1 367 ? -26.430 32.786 48.654 1.00 56.00 367 LYS A O 1
ATOM 2949 N N . ASP A 1 368 ? -25.810 31.627 50.506 1.00 48.69 368 ASP A N 1
ATOM 2950 C CA . ASP A 1 368 ? -27.121 31.100 50.917 1.00 48.69 368 ASP A CA 1
ATOM 2951 C C . ASP A 1 368 ? -27.711 31.987 52.024 1.00 48.69 368 ASP A C 1
ATOM 2953 O O . ASP A 1 368 ? -28.948 32.193 52.024 1.00 48.69 368 ASP A O 1
#

Sequence (368 aa):
MESRNIETKPGTALKTLMEERQHLVEFVAMVQKSLDELRSLQATWNPKWSDSRISTLISPFLSYISNEIADREQSHAEIQSRLENVSVPAINKPHPDFDPSSMPENLEACYANYTKCHDAASAPEAQKSLQKWYNNWTGGFMDTMLPPIDRDFRKAVLGQQWAVDTAQDWYSRSFPDVLDRHQQSSEDVKSFLKCVLNNYSGICFKLSSSCSIALNNTAAFVSTRLIAPLHEKIEKEVLHPLLQKCDYRNYMTDGKISRPLVCLNASQRVDLILRALNSIGWHFLVEVPDPDLPIVFGLERKYDYKTVIESFKSINPALLLHLAQAALVCDTPLIPVTKQEVSQYRRGLPRSKIRIIIERIPEPVRKD

Foldseek 3Di:
DDDDPPPDFQLNVVVVLVVVVVVLVVVLVVVPPPQPVLVVVVVPDDPCCCVDLCVLQCVLVVVLSVVLNVLVVVLVVVLVVLVVVLDDDDQDDPDPPDDSNCLRVQLVVLVVQLVVLVCVCPPPVNVVVQVVLVVPQPPDPVSPDHDPSVVSNVVSVVSNVVSVVSSVCCVVPRVVVVVVSSVVSVVSSVVSVVSSVVSVVVSVVVSVVSVVVSVVSNVPDDVCVSCVVVVVVVVVVCVDPVNDDDFDQDVVVVRDGFADLAPDDLQLLVLLLVLLCVQLPPVLPDDDDQQPVVLLRVVRRVDHSVRCSVCVNVDDSVSSSSSNNRNQPVDDHQQDDDPVNCVVQVVHDDPVCVVVRLVRGDPVNNPD

Secondary structure (DSSP, 8-state):
------PPPTTHHHHHHHHHHHHHHHHHHHHHTTSHHHHHHHHT--GGGTTSTTHHHHHHHHHHHHHHHHHHHHHHHHHHHHHHTSPPPP---SBTTB-GGGHHHHHHHHHHHHHHHHHHHHSHHHHHHHHHHHHT----GGG-SPPHHHHHHHHHHHHHHHHHHHHHHHHHHTHHHHHHHHHHHHHHHHHHHHHHHHHHHHHHHHHHHHHHHHHHHHHT--HHHHHHHHHHHHHHHHTSGGGSPPPEEEGGGTTEEE---SS--HHHHHHHHHHHHHHHGGGGGS--PPP-HHHHHHHHHH--HHHHHHTGGGS-HHHHHHHHHHHHHSS--SS---HHHHHHTTT---HHHHHHHHTTS-HHHH--

Organism: NCBI:txid933852

Radius of gyration: 56.37 Å; chains: 1; bounding box: 102×62×152 Å

pLDDT: mean 80.21, std 9.77, range [35.56, 95.25]